Protein AF-A0A7J6S147-F1 (afdb_monomer)

Structure (mmCIF, N/CA/C/O backbone):
data_AF-A0A7J6S147-F1
#
_entry.id   AF-A0A7J6S147-F1
#
loop_
_atom_site.group_PDB
_atom_site.id
_atom_site.type_symbol
_atom_site.label_atom_id
_atom_site.label_alt_id
_atom_site.label_comp_id
_atom_site.label_asym_id
_atom_site.label_entity_id
_atom_site.label_seq_id
_atom_site.pdbx_PDB_ins_code
_atom_site.Cartn_x
_atom_site.Cartn_y
_atom_site.Cartn_z
_atom_site.occupancy
_atom_site.B_iso_or_equiv
_atom_site.auth_seq_id
_atom_site.auth_comp_id
_atom_site.auth_asym_id
_atom_site.auth_atom_id
_atom_site.pdbx_PDB_model_num
ATOM 1 N N . GLU A 1 1 ? 40.685 3.203 -8.764 1.00 38.59 1 GLU A N 1
ATOM 2 C CA . GLU A 1 1 ? 39.983 2.271 -7.857 1.00 38.59 1 GLU A CA 1
ATOM 3 C C . GLU A 1 1 ? 39.608 1.033 -8.656 1.00 38.59 1 GLU A C 1
ATOM 5 O O . GLU A 1 1 ? 39.233 1.179 -9.811 1.00 38.59 1 GLU A O 1
ATOM 10 N N . ALA A 1 2 ? 39.843 -0.166 -8.124 1.00 31.75 2 ALA A N 1
ATOM 11 C CA . ALA A 1 2 ? 39.689 -1.408 -8.879 1.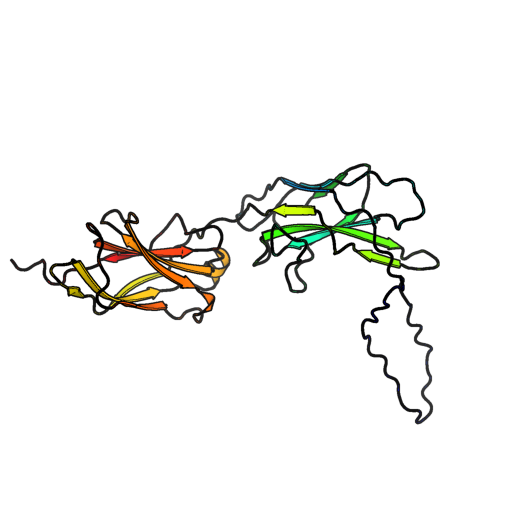00 31.75 2 ALA A CA 1
ATOM 12 C C . ALA A 1 2 ? 38.221 -1.864 -8.897 1.00 31.75 2 ALA A C 1
ATOM 14 O O . ALA A 1 2 ? 37.616 -2.036 -7.838 1.00 31.75 2 ALA A O 1
ATOM 15 N N . SER A 1 3 ? 37.666 -2.077 -10.092 1.00 32.00 3 SER A N 1
ATOM 16 C CA . SER A 1 3 ? 36.321 -2.619 -10.289 1.00 32.00 3 SER A CA 1
ATOM 17 C C . SER A 1 3 ? 36.223 -4.033 -9.716 1.00 32.00 3 SER A C 1
ATOM 19 O O . SER A 1 3 ? 36.985 -4.930 -10.081 1.00 32.00 3 SER A O 1
ATOM 21 N N . LYS A 1 4 ? 35.278 -4.233 -8.797 1.00 33.94 4 LYS A N 1
ATOM 22 C CA . LYS A 1 4 ? 34.990 -5.529 -8.185 1.00 33.94 4 LYS A CA 1
ATOM 23 C C . LYS A 1 4 ? 34.096 -6.331 -9.133 1.00 33.94 4 LYS A C 1
ATOM 25 O O . LYS A 1 4 ? 32.941 -5.976 -9.338 1.00 33.94 4 LYS A O 1
ATOM 30 N N . ILE A 1 5 ? 34.637 -7.399 -9.714 1.00 36.53 5 ILE A N 1
ATOM 31 C CA . ILE A 1 5 ? 33.871 -8.356 -10.521 1.00 36.53 5 ILE A CA 1
ATOM 32 C C . ILE A 1 5 ? 33.040 -9.212 -9.559 1.00 36.53 5 ILE A C 1
ATOM 34 O O . ILE A 1 5 ? 33.593 -9.976 -8.769 1.00 36.53 5 ILE A O 1
ATOM 38 N N . THR A 1 6 ? 31.715 -9.083 -9.616 1.00 32.44 6 THR A N 1
ATOM 39 C CA . THR A 1 6 ? 30.791 -9.983 -8.914 1.00 32.44 6 THR A CA 1
ATOM 40 C C . THR A 1 6 ? 30.327 -11.038 -9.910 1.00 32.44 6 THR A C 1
ATOM 42 O O . THR A 1 6 ? 29.471 -10.771 -10.748 1.00 32.44 6 THR A O 1
ATOM 45 N N . ALA A 1 7 ? 30.918 -12.231 -9.854 1.00 34.69 7 ALA A N 1
ATOM 46 C CA . ALA A 1 7 ? 30.435 -13.369 -10.625 1.00 34.69 7 ALA A CA 1
ATOM 47 C C . ALA A 1 7 ? 29.110 -13.860 -10.020 1.00 34.69 7 ALA A C 1
ATOM 49 O O . ALA A 1 7 ? 29.058 -14.216 -8.843 1.00 34.69 7 ALA A O 1
ATOM 50 N N . VAL A 1 8 ? 28.042 -13.883 -10.818 1.00 37.53 8 VAL A N 1
ATOM 51 C CA . VAL A 1 8 ? 26.816 -14.611 -10.468 1.00 37.53 8 VAL A CA 1
ATOM 52 C C . VAL A 1 8 ? 27.113 -16.097 -10.692 1.00 37.53 8 VAL A C 1
ATOM 54 O O . VAL A 1 8 ? 27.527 -16.452 -11.798 1.00 37.53 8 VAL A O 1
ATOM 57 N N . PRO A 1 9 ? 26.964 -16.978 -9.687 1.00 34.41 9 PRO A N 1
ATOM 58 C CA . PRO A 1 9 ? 27.251 -18.395 -9.856 1.00 34.41 9 PRO A CA 1
ATOM 59 C C . PRO A 1 9 ? 26.182 -19.035 -10.750 1.00 34.41 9 PRO A C 1
ATOM 61 O O . PRO A 1 9 ? 25.153 -19.513 -10.284 1.00 34.41 9 PRO A O 1
ATOM 64 N N . GLY A 1 10 ? 26.428 -19.054 -12.059 1.00 39.22 10 GLY A N 1
ATOM 65 C CA . GLY A 1 10 ? 25.942 -20.140 -12.902 1.00 39.22 10 GLY A CA 1
ATOM 66 C C . GLY A 1 10 ? 26.729 -21.396 -12.541 1.00 39.22 10 GLY A C 1
ATOM 67 O O . GLY A 1 10 ? 27.919 -21.293 -12.250 1.00 39.22 10 GLY A O 1
ATOM 68 N N . ASN A 1 11 ? 26.075 -22.560 -12.514 1.00 39.28 11 ASN A N 1
ATOM 69 C CA . ASN A 1 11 ? 26.686 -23.852 -12.187 1.00 39.28 11 ASN A CA 1
ATOM 70 C C . ASN A 1 11 ? 27.915 -24.134 -13.075 1.00 39.28 11 ASN A C 1
ATOM 72 O O . ASN A 1 11 ? 27.809 -24.769 -14.122 1.00 39.28 11 ASN A O 1
ATOM 76 N N . LEU A 1 12 ? 29.091 -23.670 -12.654 1.00 40.22 12 LEU A N 1
ATOM 77 C CA . LEU A 1 12 ? 30.377 -24.050 -13.217 1.00 40.22 12 LEU A CA 1
ATOM 78 C C . LEU A 1 12 ? 30.709 -25.426 -12.645 1.00 40.22 12 LEU A C 1
ATOM 80 O O . LEU A 1 12 ? 31.320 -25.555 -11.586 1.00 40.22 12 LEU A O 1
ATOM 84 N N . ALA A 1 13 ? 30.232 -26.466 -13.324 1.00 40.91 13 ALA A N 1
ATOM 85 C CA . ALA A 1 13 ? 30.630 -27.832 -13.039 1.00 40.91 13 ALA A CA 1
ATOM 86 C C . ALA A 1 13 ? 32.089 -28.019 -13.483 1.00 40.91 13 ALA A C 1
ATOM 88 O O . ALA A 1 13 ? 32.367 -28.249 -14.658 1.00 40.91 13 ALA A O 1
ATOM 89 N N . PHE A 1 14 ? 33.030 -27.921 -12.546 1.00 43.97 14 PHE A N 1
ATOM 90 C CA . PHE A 1 14 ? 34.380 -28.442 -12.745 1.00 43.97 14 PHE A CA 1
ATOM 91 C C . PHE A 1 14 ? 34.328 -29.955 -12.517 1.00 43.97 14 PHE A C 1
ATOM 93 O O . PHE A 1 14 ? 34.430 -30.426 -11.388 1.00 43.97 14 PHE A O 1
ATOM 100 N N . GLY A 1 15 ? 34.061 -30.712 -13.582 1.00 39.06 15 GLY A N 1
ATOM 101 C CA . GLY A 1 15 ? 34.132 -32.172 -13.548 1.00 39.06 15 GLY A CA 1
ATOM 102 C C . GLY A 1 15 ? 35.584 -32.650 -13.488 1.00 39.06 15 GLY A C 1
ATOM 103 O O . GLY A 1 15 ? 36.421 -32.173 -14.254 1.00 39.06 15 GLY A O 1
ATOM 104 N N . GLU A 1 16 ? 35.873 -33.588 -12.585 1.00 44.25 16 GLU A N 1
ATOM 105 C CA . GLU A 1 16 ? 37.118 -34.366 -12.579 1.00 44.25 16 GLU A CA 1
ATOM 106 C C . GLU A 1 16 ? 37.255 -35.208 -13.867 1.00 44.25 16 GLU A C 1
ATOM 108 O O . GLU A 1 16 ? 36.244 -35.554 -14.492 1.00 44.25 16 GLU A O 1
ATOM 113 N N . PRO A 1 17 ? 38.487 -35.524 -14.312 1.00 45.16 17 PRO A N 1
ATOM 114 C CA . PRO A 1 17 ? 38.723 -36.061 -15.640 1.00 45.16 17 PRO A CA 1
ATOM 115 C C . PRO A 1 17 ? 38.613 -37.585 -15.635 1.00 45.16 17 PRO A C 1
ATOM 117 O O . PRO A 1 17 ? 39.628 -38.267 -15.581 1.00 45.16 17 PRO A O 1
ATOM 120 N N . ASP A 1 18 ? 37.403 -38.122 -15.768 1.00 43.88 18 ASP A N 1
ATOM 121 C CA . ASP A 1 18 ? 37.228 -39.540 -16.088 1.00 43.88 18 ASP A CA 1
ATOM 122 C C . ASP A 1 18 ? 36.412 -39.726 -17.370 1.00 43.88 18 ASP A C 1
ATOM 124 O O . ASP A 1 18 ? 35.210 -39.471 -17.429 1.00 43.88 18 ASP A O 1
ATOM 128 N N . GLY A 1 19 ? 37.108 -40.209 -18.404 1.00 46.19 19 GLY A N 1
ATOM 129 C CA . GLY A 1 19 ? 36.525 -40.920 -19.540 1.00 46.19 19 GLY A CA 1
ATOM 130 C C . GLY A 1 19 ? 35.737 -40.072 -20.539 1.00 46.19 19 GLY A C 1
ATOM 131 O O . GLY A 1 19 ? 34.533 -39.894 -20.404 1.00 46.19 19 GLY A O 1
ATOM 132 N N . GLN A 1 20 ? 36.429 -39.635 -21.596 1.00 50.00 20 GLN A N 1
ATOM 133 C CA . GLN A 1 20 ? 35.919 -39.461 -22.964 1.00 50.00 20 GLN A CA 1
ATOM 134 C C . GLN A 1 20 ? 34.419 -39.116 -23.079 1.00 50.00 20 GLN A C 1
ATOM 136 O O . GLN A 1 20 ? 33.579 -39.964 -23.375 1.00 50.00 20 GLN A O 1
ATOM 141 N N . ARG A 1 21 ? 34.095 -37.837 -22.879 1.00 43.44 21 ARG A N 1
ATOM 142 C CA . ARG A 1 21 ? 32.841 -37.233 -23.337 1.00 43.44 21 ARG A CA 1
ATOM 143 C C . ARG A 1 21 ? 33.181 -36.223 -24.417 1.00 43.44 21 ARG A C 1
ATOM 145 O O . ARG A 1 21 ? 34.104 -35.431 -24.240 1.00 43.44 21 ARG A O 1
ATOM 152 N N . ASP A 1 22 ? 32.447 -36.267 -25.521 1.00 42.88 22 ASP A N 1
ATOM 153 C CA . ASP A 1 22 ? 32.468 -35.233 -26.547 1.00 42.88 22 ASP A CA 1
ATOM 154 C C . ASP A 1 22 ? 32.084 -33.896 -25.899 1.00 42.88 22 ASP A C 1
ATOM 156 O O . ASP A 1 22 ? 30.909 -33.589 -25.692 1.00 42.88 22 ASP A O 1
ATOM 160 N N . PHE A 1 23 ? 33.088 -33.111 -25.512 1.00 44.62 23 PHE A N 1
ATOM 161 C CA . PHE A 1 23 ? 32.895 -31.737 -25.080 1.00 44.62 23 PHE A CA 1
ATOM 162 C C . PHE A 1 23 ? 32.554 -30.921 -26.324 1.00 44.62 23 PHE A C 1
ATOM 164 O O . PHE A 1 23 ? 33.433 -30.377 -26.992 1.00 44.62 23 PHE A O 1
ATOM 171 N N . ALA A 1 24 ? 31.265 -30.834 -26.652 1.00 53.06 24 ALA A N 1
ATOM 172 C CA . ALA A 1 24 ? 30.789 -29.714 -27.445 1.00 53.06 24 ALA A CA 1
ATOM 173 C C . ALA A 1 24 ? 31.234 -28.439 -26.705 1.00 53.06 24 ALA A C 1
ATOM 175 O O . ALA A 1 24 ? 30.943 -28.321 -25.511 1.00 53.06 24 ALA A O 1
ATOM 176 N N . PRO A 1 25 ? 31.978 -27.517 -27.340 1.00 49.88 25 PRO A N 1
ATOM 177 C CA . PRO A 1 25 ? 32.387 -26.290 -26.680 1.00 49.88 25 PRO A CA 1
ATOM 178 C C . PRO A 1 25 ? 31.124 -25.503 -26.329 1.00 49.88 25 PRO A C 1
ATOM 180 O O . PRO A 1 25 ? 30.505 -24.877 -27.186 1.00 49.88 25 PRO A O 1
ATOM 183 N N . SER A 1 26 ? 30.709 -25.554 -25.065 1.00 55.09 26 SER A N 1
ATOM 184 C CA . SER A 1 26 ? 29.694 -24.656 -24.536 1.00 55.09 26 SER A CA 1
ATOM 185 C C . SER A 1 26 ? 30.343 -23.280 -24.433 1.00 55.09 26 SER A C 1
ATOM 187 O O . SER A 1 26 ? 31.043 -22.984 -23.464 1.00 55.09 26 SER A O 1
ATOM 189 N N . SER A 1 27 ? 30.195 -22.457 -25.470 1.00 57.84 27 SER A N 1
ATOM 190 C CA . SER A 1 27 ? 30.618 -21.063 -25.424 1.00 57.84 27 SER A CA 1
ATOM 191 C C . SER A 1 27 ? 29.721 -20.321 -24.434 1.00 57.84 27 SER A C 1
ATOM 193 O O . SER A 1 27 ? 28.582 -19.981 -24.750 1.00 57.84 27 SER A O 1
ATOM 195 N N . SER A 1 28 ? 30.216 -20.094 -23.221 1.00 61.56 28 SER A N 1
ATOM 196 C CA . SER A 1 28 ? 29.575 -19.185 -22.274 1.00 61.56 28 SER A CA 1
ATOM 197 C C . SER A 1 28 ? 29.928 -17.757 -22.676 1.00 61.56 28 SER A C 1
ATOM 199 O O . SER A 1 28 ? 31.071 -17.332 -22.514 1.00 61.56 28 SER A O 1
ATOM 201 N N . SER A 1 29 ? 28.967 -17.023 -23.232 1.00 62.62 29 SER A N 1
ATOM 202 C CA . SER A 1 29 ? 29.155 -15.608 -23.556 1.00 62.62 29 SER A CA 1
ATOM 203 C C . SER A 1 29 ? 29.280 -14.798 -22.267 1.00 62.62 29 SER A C 1
ATOM 205 O O . SER A 1 29 ? 28.374 -14.807 -21.433 1.00 62.62 29 SER A O 1
ATOM 207 N N . LEU A 1 30 ? 30.402 -14.099 -22.095 1.00 64.00 30 LEU A N 1
ATOM 208 C CA . LEU A 1 30 ? 30.550 -13.087 -21.053 1.00 64.00 30 LEU A CA 1
ATOM 209 C C . LEU A 1 30 ? 29.844 -11.816 -21.532 1.00 64.00 30 LEU A C 1
ATOM 211 O O . LEU A 1 30 ? 30.194 -11.278 -22.579 1.00 64.00 30 LEU A O 1
ATOM 215 N N . LEU A 1 31 ? 28.834 -11.375 -20.783 1.00 68.38 31 LEU A N 1
ATOM 216 C CA . LEU A 1 31 ? 28.127 -10.124 -21.039 1.00 68.38 31 LEU A CA 1
ATOM 217 C C . LEU A 1 31 ? 28.779 -9.011 -20.219 1.00 68.38 31 LEU A C 1
ATOM 219 O O . LEU A 1 31 ? 28.946 -9.170 -19.007 1.00 68.38 31 LEU A O 1
ATOM 223 N N . ASP A 1 32 ? 29.135 -7.902 -20.864 1.00 77.50 32 ASP A N 1
ATOM 224 C CA . ASP A 1 32 ? 29.681 -6.746 -20.157 1.00 77.50 32 ASP A CA 1
ATOM 225 C C . ASP A 1 32 ? 28.567 -5.972 -19.430 1.00 77.50 32 ASP A C 1
ATOM 227 O O . ASP A 1 32 ? 27.450 -5.808 -19.933 1.00 77.50 32 ASP A O 1
ATOM 231 N N . LEU A 1 33 ? 28.857 -5.490 -18.224 1.00 78.12 33 LEU A N 1
ATOM 232 C CA . LEU A 1 33 ? 27.926 -4.677 -17.447 1.00 78.12 33 LEU A CA 1
ATOM 233 C C . LEU A 1 33 ? 28.197 -3.202 -17.732 1.00 78.12 33 LEU A C 1
ATOM 235 O O . LEU A 1 33 ? 29.014 -2.564 -17.073 1.00 78.12 33 LEU A O 1
ATOM 239 N N . ALA A 1 34 ? 27.458 -2.643 -18.685 1.00 83.19 34 ALA A N 1
ATOM 240 C CA . ALA A 1 34 ? 27.481 -1.215 -18.975 1.00 83.19 34 ALA A CA 1
ATOM 241 C C . ALA A 1 34 ? 26.248 -0.548 -18.350 1.00 83.19 34 ALA A C 1
ATOM 243 O O . ALA A 1 34 ? 25.142 -0.637 -18.877 1.00 83.19 34 ALA A O 1
ATOM 244 N N . VAL A 1 35 ? 26.431 0.074 -17.182 1.00 85.31 35 VAL A N 1
ATOM 245 C CA . VAL A 1 35 ? 25.356 0.732 -16.421 1.00 85.31 35 VAL A CA 1
ATOM 246 C C . VAL A 1 35 ? 25.271 2.210 -16.813 1.00 85.31 35 VAL A C 1
ATOM 248 O O . VAL A 1 35 ? 26.301 2.887 -16.768 1.00 85.31 35 VAL A O 1
ATOM 251 N N . PRO A 1 36 ? 24.081 2.742 -17.157 1.00 86.38 36 PRO A N 1
ATOM 252 C CA . PRO A 1 36 ? 23.923 4.164 -17.437 1.00 86.38 36 PRO A CA 1
ATOM 253 C C . PRO A 1 36 ? 24.356 5.049 -16.270 1.00 86.38 36 PRO A C 1
ATOM 255 O O . PRO A 1 36 ? 24.164 4.701 -15.109 1.00 86.38 36 PRO A O 1
ATOM 258 N N . THR A 1 37 ? 24.868 6.238 -16.574 1.00 84.12 37 THR A N 1
ATOM 259 C CA . THR A 1 37 ? 25.294 7.216 -15.556 1.00 84.12 37 THR A CA 1
ATOM 260 C C . THR A 1 37 ? 24.209 8.231 -15.198 1.00 84.12 37 THR A C 1
ATOM 262 O O . THR A 1 37 ? 24.278 8.858 -14.145 1.00 84.12 37 THR A O 1
ATOM 265 N N . SER A 1 38 ? 23.199 8.391 -16.057 1.00 85.69 38 SER A N 1
ATOM 266 C CA . SER A 1 38 ? 22.134 9.382 -15.890 1.00 85.69 38 SER A CA 1
ATOM 267 C C . SER A 1 38 ? 20.832 8.714 -15.432 1.00 85.69 38 SER A C 1
ATOM 269 O O . SER A 1 38 ? 20.249 7.953 -16.213 1.00 85.69 38 SER A O 1
ATOM 271 N N . PRO A 1 39 ? 20.350 8.968 -14.201 1.00 89.19 39 PRO A N 1
ATOM 272 C CA . PRO A 1 39 ? 19.044 8.491 -13.756 1.00 89.19 39 PRO A CA 1
ATOM 273 C C . PRO A 1 39 ? 17.906 9.292 -14.413 1.00 89.19 39 PRO A C 1
ATOM 275 O O . PRO A 1 39 ? 18.130 10.412 -14.890 1.00 89.19 39 PRO A O 1
ATOM 278 N N . PRO A 1 40 ? 16.670 8.764 -14.425 1.00 92.62 40 PRO A N 1
ATOM 279 C CA . PRO A 1 40 ? 15.508 9.594 -14.708 1.00 92.62 40 PRO A CA 1
ATOM 280 C C . PRO A 1 40 ? 15.357 10.661 -13.615 1.00 92.62 40 PRO A C 1
ATOM 282 O O . PRO A 1 40 ? 15.688 10.434 -12.452 1.00 92.62 40 PRO A O 1
ATOM 285 N N . GLN A 1 41 ? 14.863 11.837 -13.993 1.00 93.44 41 GLN A N 1
ATOM 286 C CA . GLN A 1 41 ? 14.690 12.967 -13.077 1.00 93.44 41 GLN A CA 1
ATOM 287 C C . GLN A 1 41 ? 13.335 12.934 -12.371 1.00 93.44 41 GLN A C 1
ATOM 289 O O . GLN A 1 41 ? 13.233 13.302 -11.203 1.00 93.44 41 GLN A O 1
ATOM 294 N N . LYS A 1 42 ? 12.286 12.524 -13.088 1.00 93.75 42 LYS A N 1
ATOM 295 C CA . LYS A 1 42 ? 10.915 12.497 -12.580 1.00 93.75 42 LYS A CA 1
ATOM 296 C C . LYS A 1 42 ? 10.134 11.378 -13.255 1.00 93.75 42 LYS A C 1
ATOM 298 O O . LYS A 1 42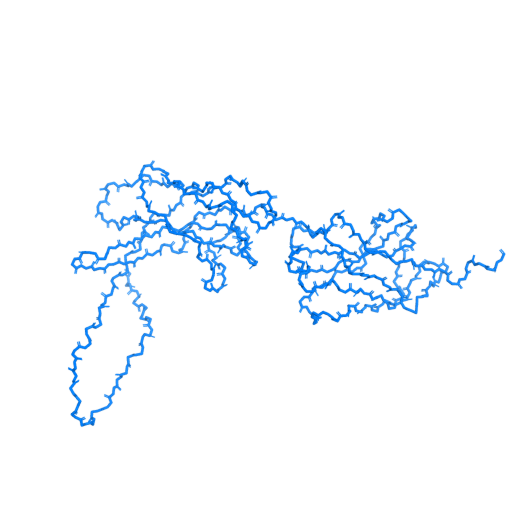 ? 10.351 11.090 -14.428 1.00 93.75 42 LYS A O 1
ATOM 303 N N . VAL A 1 43 ? 9.214 10.783 -12.510 1.00 95.69 43 VAL A N 1
ATOM 304 C CA . VAL A 1 43 ? 8.124 9.976 -13.050 1.00 95.69 43 VAL A CA 1
ATOM 305 C C . VAL A 1 43 ? 6.813 10.590 -12.567 1.00 95.69 43 VAL A C 1
ATOM 307 O O . VAL A 1 43 ? 6.714 11.024 -11.418 1.00 95.69 43 VAL A O 1
ATOM 310 N N . ASP A 1 44 ? 5.847 10.708 -13.466 1.00 94.06 44 ASP A N 1
ATOM 311 C CA . ASP A 1 44 ? 4.516 11.231 -13.184 1.00 94.06 44 ASP A CA 1
ATOM 312 C C . ASP A 1 44 ? 3.469 10.321 -13.818 1.00 94.06 44 ASP A C 1
ATOM 314 O O . ASP A 1 44 ? 3.667 9.843 -14.934 1.00 94.06 44 ASP A O 1
ATOM 318 N N . LEU A 1 45 ? 2.375 10.083 -13.108 1.00 92.00 45 LEU A N 1
ATOM 319 C CA . LEU A 1 45 ? 1.224 9.328 -13.586 1.00 92.00 45 LEU A CA 1
ATOM 320 C C . LEU A 1 45 ? -0.026 10.138 -13.251 1.00 92.00 45 LEU A C 1
ATOM 322 O O . LEU A 1 45 ? -0.251 10.490 -12.091 1.00 92.00 45 LEU A O 1
ATOM 326 N N . GLU A 1 46 ? -0.836 10.401 -14.269 1.00 85.38 46 GLU A N 1
ATOM 327 C CA . GLU A 1 46 ? -2.218 10.829 -14.079 1.00 85.38 46 GLU A CA 1
ATOM 328 C C . GLU A 1 46 ? -3.091 9.579 -14.104 1.00 85.38 46 GLU A C 1
ATOM 330 O O . GLU A 1 46 ? -3.304 8.990 -15.164 1.00 85.38 46 GLU A O 1
ATOM 335 N N . ASP A 1 47 ? -3.516 9.141 -12.919 1.00 84.50 47 ASP A N 1
ATOM 336 C CA . ASP A 1 47 ? -4.324 7.938 -12.790 1.00 84.50 47 ASP A CA 1
ATOM 337 C C . ASP A 1 47 ? -5.736 8.167 -13.341 1.00 84.50 47 ASP A C 1
ATOM 339 O O . ASP A 1 47 ? -6.421 9.132 -12.995 1.00 84.50 47 ASP A O 1
ATOM 343 N N . THR A 1 48 ? -6.145 7.269 -14.226 1.00 84.44 48 THR A N 1
ATOM 344 C CA . THR A 1 48 ? -7.436 7.270 -14.917 1.00 84.44 48 THR A CA 1
ATOM 345 C C . THR A 1 48 ? -8.290 6.056 -14.556 1.00 84.44 48 THR A C 1
ATOM 347 O O . THR A 1 48 ? -9.420 5.954 -15.039 1.00 84.44 48 THR A O 1
ATOM 350 N N . SER A 1 49 ? -7.782 5.160 -13.703 1.00 81.00 49 SER A N 1
ATOM 351 C CA . SER A 1 49 ? -8.539 4.020 -13.197 1.00 81.00 49 SER A CA 1
ATOM 352 C C . SER A 1 49 ? -9.713 4.496 -12.329 1.00 81.00 49 SER A C 1
ATOM 354 O O . SER A 1 49 ? -9.542 5.354 -11.461 1.00 81.00 49 SER A O 1
ATOM 356 N N . PRO A 1 50 ? -10.928 3.956 -12.527 1.00 67.50 50 PRO A N 1
ATOM 357 C CA . PRO A 1 50 ? -12.052 4.206 -11.631 1.00 67.50 50 PRO A CA 1
ATOM 358 C C . PRO A 1 50 ? -12.042 3.295 -10.390 1.00 67.50 50 PRO A C 1
ATOM 360 O O . PRO A 1 50 ? -12.851 3.505 -9.483 1.00 67.50 50 PRO A O 1
ATOM 363 N N . GLU A 1 51 ? -11.194 2.262 -10.364 1.00 70.81 51 GLU A N 1
ATOM 364 C CA . GLU A 1 51 ? -11.142 1.252 -9.306 1.00 70.81 51 GLU A CA 1
ATOM 365 C C . GLU A 1 51 ? -9.954 1.490 -8.377 1.00 70.81 51 GLU A C 1
ATOM 367 O O . GLU A 1 51 ? -8.821 1.596 -8.831 1.00 70.81 51 GLU A O 1
ATOM 372 N N . VAL A 1 52 ? -10.223 1.495 -7.069 1.00 69.81 52 VAL A N 1
ATOM 373 C CA . VAL A 1 52 ? -9.184 1.596 -6.038 1.00 69.81 52 VAL A CA 1
ATOM 374 C C . VAL A 1 52 ? -8.258 0.386 -6.087 1.00 69.81 52 VAL A C 1
ATOM 376 O O . VAL A 1 52 ? -8.723 -0.756 -6.159 1.00 69.81 52 VAL A O 1
ATOM 379 N N . GLY A 1 53 ? -6.958 0.627 -5.921 1.00 74.12 53 GLY A N 1
ATOM 380 C CA . GLY A 1 53 ? -5.956 -0.438 -5.929 1.00 74.12 53 GLY A CA 1
ATOM 381 C C . GLY A 1 53 ? -5.550 -0.817 -7.352 1.00 74.12 53 GLY A C 1
ATOM 382 O O . GLY A 1 53 ? -4.905 -1.851 -7.564 1.00 74.12 53 GLY A O 1
ATOM 383 N N . GLN A 1 54 ? -5.926 0.004 -8.332 1.00 84.56 54 GLN A N 1
ATOM 384 C CA . GLN A 1 54 ? -5.564 -0.163 -9.725 1.00 84.56 54 GLN A CA 1
ATOM 385 C C . GLN A 1 54 ? -5.127 1.173 -10.299 1.00 84.56 54 GLN A C 1
ATOM 387 O O . GLN A 1 54 ? -5.790 2.177 -10.115 1.00 84.56 54 GLN A O 1
ATOM 392 N N . LEU A 1 55 ? -4.043 1.167 -11.064 1.00 88.62 55 LEU A N 1
ATOM 393 C CA . LEU A 1 55 ? -3.588 2.345 -11.790 1.00 88.62 55 LEU A CA 1
ATOM 394 C C . LEU A 1 55 ? -3.915 2.195 -13.270 1.00 88.62 55 LEU A C 1
ATOM 396 O O . LEU A 1 55 ? -3.759 1.113 -13.832 1.00 88.62 55 LEU A O 1
ATOM 400 N N . GLY A 1 56 ? -4.286 3.284 -13.926 1.00 89.12 56 GLY A N 1
ATOM 401 C CA . GLY A 1 56 ? -4.444 3.328 -15.376 1.00 89.12 56 GLY A CA 1
ATOM 402 C C . GLY A 1 56 ? -3.992 4.662 -15.947 1.00 89.12 56 GLY A C 1
ATOM 403 O O . GLY A 1 56 ? -4.055 5.683 -15.269 1.00 89.12 56 GLY A O 1
ATOM 404 N N . GLY A 1 57 ? -3.564 4.691 -17.207 1.00 90.94 57 GLY A N 1
ATOM 405 C CA . GLY A 1 57 ? -3.269 5.941 -17.910 1.00 90.94 57 GLY A CA 1
ATOM 406 C C . GLY A 1 57 ? -1.796 6.149 -18.235 1.00 90.94 57 GLY A C 1
ATOM 407 O O . GLY A 1 57 ? -0.995 5.218 -18.314 1.00 90.94 57 GLY A O 1
ATOM 408 N N . ASP A 1 58 ? -1.435 7.399 -18.505 1.00 93.56 58 ASP A N 1
ATOM 409 C CA . ASP A 1 58 ? -0.142 7.719 -19.098 1.00 93.56 58 ASP A CA 1
ATOM 410 C C . ASP A 1 58 ? 0.920 8.032 -18.046 1.00 93.56 58 ASP A C 1
ATOM 412 O O . ASP A 1 58 ? 0.852 9.037 -17.335 1.00 93.56 58 ASP A O 1
ATOM 416 N N . VAL A 1 59 ? 1.965 7.206 -18.014 1.00 94.62 59 VAL A N 1
ATOM 417 C CA . VAL A 1 59 ? 3.191 7.484 -17.268 1.00 94.62 59 VAL A CA 1
ATOM 418 C C . VAL A 1 59 ? 4.109 8.346 -18.114 1.00 94.62 59 VAL A C 1
ATOM 420 O O . VAL A 1 59 ? 4.467 7.986 -19.238 1.00 94.62 59 VAL A O 1
ATOM 423 N N . LYS A 1 60 ? 4.563 9.454 -17.540 1.00 95.00 60 LYS A N 1
ATOM 424 C CA . LYS A 1 60 ? 5.585 10.335 -18.101 1.00 95.00 60 LYS A CA 1
ATOM 425 C C . LYS A 1 60 ? 6.867 10.198 -17.301 1.00 95.00 60 LYS A C 1
ATOM 427 O O . LYS A 1 60 ? 6.867 10.364 -16.085 1.00 95.00 60 LYS A O 1
ATOM 432 N N . ILE A 1 61 ? 7.967 9.900 -17.982 1.00 94.88 61 ILE A N 1
ATOM 433 C CA . ILE A 1 61 ? 9.300 9.795 -17.389 1.00 94.88 61 ILE A CA 1
ATOM 434 C C . ILE A 1 61 ? 10.142 10.926 -17.970 1.00 94.88 61 ILE A C 1
ATOM 436 O O . ILE A 1 61 ? 10.471 10.910 -19.156 1.00 94.88 61 ILE A O 1
ATOM 440 N N . SER A 1 62 ? 10.490 11.903 -17.138 1.00 92.81 62 SER A N 1
ATOM 441 C CA . SER A 1 62 ? 11.339 13.034 -17.515 1.00 92.81 62 SER A CA 1
ATOM 442 C C . SER A 1 62 ? 12.807 12.725 -17.218 1.00 92.81 62 SER A C 1
ATOM 444 O O . SER A 1 62 ? 13.140 12.135 -16.185 1.00 92.81 62 SER A O 1
ATOM 446 N N . PHE A 1 63 ? 13.707 13.144 -18.100 1.00 88.69 63 PHE A N 1
ATOM 447 C CA . PHE A 1 63 ? 15.141 12.871 -18.012 1.00 88.69 63 PHE A CA 1
ATOM 448 C C . PHE A 1 63 ? 15.973 14.015 -18.597 1.00 88.69 63 PHE A C 1
ATOM 450 O O . PHE A 1 63 ? 15.491 14.810 -19.398 1.00 88.69 63 PHE A O 1
ATOM 457 N N . SER A 1 64 ? 17.248 14.108 -18.212 1.00 79.06 64 SER A N 1
ATOM 458 C CA . SER A 1 64 ? 18.173 15.033 -18.875 1.00 79.06 64 SER A CA 1
ATOM 459 C C . SER A 1 64 ? 18.327 14.626 -20.338 1.00 79.06 64 SER A C 1
ATOM 461 O O . SER A 1 64 ? 18.574 13.453 -20.617 1.00 79.06 64 SER A O 1
ATOM 463 N N . ALA A 1 65 ? 18.220 15.585 -21.264 1.00 64.19 65 ALA A N 1
ATOM 464 C CA . ALA A 1 65 ? 18.565 15.351 -22.662 1.00 64.19 65 ALA A CA 1
ATOM 465 C C . ALA A 1 65 ? 19.945 14.684 -22.740 1.00 64.19 65 ALA A C 1
ATOM 467 O O . ALA A 1 65 ? 20.867 15.101 -22.036 1.00 64.19 65 ALA A O 1
ATOM 468 N N . HIS A 1 66 ? 20.050 13.627 -23.550 1.00 61.34 66 HIS A N 1
ATOM 469 C CA . HIS A 1 66 ? 21.287 12.883 -23.737 1.00 61.34 66 HIS A CA 1
ATOM 470 C C . HIS A 1 66 ? 22.403 13.877 -24.063 1.00 61.34 66 HIS A C 1
ATOM 472 O O . HIS A 1 66 ? 22.368 14.524 -25.109 1.00 61.34 66 HIS A O 1
ATOM 478 N N . ALA A 1 67 ? 23.362 14.050 -23.152 1.00 48.78 67 ALA A N 1
ATOM 479 C CA . ALA A 1 67 ? 24.583 14.738 -23.516 1.00 48.78 67 ALA A CA 1
ATOM 480 C C . ALA A 1 67 ? 25.194 13.908 -24.648 1.00 48.78 67 ALA A C 1
ATOM 482 O O . ALA A 1 67 ? 25.386 12.706 -24.477 1.00 48.78 67 ALA A O 1
ATOM 483 N N . GLU A 1 68 ? 25.483 14.525 -25.793 1.00 51.22 68 GLU A N 1
ATOM 484 C CA . GLU A 1 68 ? 26.173 13.903 -26.938 1.00 51.22 68 GLU A CA 1
ATOM 485 C C . GLU A 1 68 ? 27.605 13.427 -26.593 1.00 51.22 68 GLU A C 1
ATOM 487 O O . GLU A 1 68 ? 28.428 13.157 -27.467 1.00 51.22 68 GLU A O 1
ATOM 492 N N . ASP A 1 69 ? 27.930 13.335 -25.304 1.00 46.66 69 ASP A N 1
ATOM 493 C CA . ASP A 1 69 ? 29.222 12.943 -24.796 1.00 46.66 69 ASP A CA 1
ATOM 494 C C . ASP A 1 69 ? 29.328 11.417 -24.872 1.00 46.66 69 ASP A C 1
ATOM 496 O O . ASP A 1 69 ? 28.819 10.659 -24.044 1.00 46.66 69 ASP A O 1
ATOM 500 N N . SER A 1 70 ? 29.966 10.970 -25.949 1.00 51.81 70 SER A N 1
ATOM 501 C CA . SER A 1 70 ? 30.018 9.591 -26.448 1.00 51.81 70 SER A CA 1
ATOM 502 C C . SER A 1 70 ? 30.794 8.610 -25.546 1.00 51.81 70 SER A C 1
ATOM 504 O O . SER A 1 70 ? 31.166 7.525 -25.988 1.00 51.81 70 SER A O 1
ATOM 506 N N . ALA A 1 71 ? 31.093 8.995 -24.302 1.00 54.28 71 ALA A N 1
ATOM 507 C CA . ALA A 1 71 ? 31.954 8.263 -23.375 1.00 54.28 71 ALA A CA 1
ATOM 508 C C . ALA A 1 71 ? 31.195 7.492 -22.278 1.00 54.28 71 ALA A C 1
ATOM 510 O O . ALA A 1 71 ? 31.791 6.639 -21.623 1.00 54.28 71 ALA A O 1
ATOM 511 N N . SER A 1 72 ? 29.904 7.768 -22.060 1.00 58.47 72 SER A N 1
ATOM 512 C CA . SER A 1 72 ? 29.062 7.016 -21.114 1.00 58.47 72 SER A CA 1
ATOM 513 C C . SER A 1 72 ? 28.058 6.132 -21.854 1.00 58.47 72 SER A C 1
ATOM 515 O O . SER A 1 72 ? 27.550 6.555 -22.894 1.00 58.47 72 SER A O 1
ATOM 517 N N . PRO A 1 73 ? 27.726 4.934 -21.332 1.00 63.81 73 PRO A N 1
ATOM 518 C CA . PRO A 1 73 ? 26.678 4.113 -21.926 1.00 63.81 73 PRO A CA 1
ATOM 519 C C . PRO A 1 73 ? 25.366 4.899 -21.957 1.00 63.81 73 PRO A C 1
ATOM 521 O O . PRO A 1 73 ? 24.907 5.428 -20.938 1.00 63.81 73 PRO A O 1
ATOM 524 N N . THR A 1 74 ? 24.796 5.010 -23.154 1.00 78.75 74 THR A N 1
ATOM 525 C CA . THR A 1 74 ? 23.547 5.726 -23.394 1.00 78.75 74 THR A CA 1
ATOM 526 C C . THR A 1 74 ? 22.388 4.986 -22.740 1.00 78.75 74 THR A C 1
ATOM 528 O O . THR A 1 74 ? 22.367 3.758 -22.673 1.00 78.75 74 THR A O 1
ATOM 531 N N . VAL A 1 75 ? 21.409 5.736 -22.236 1.00 86.12 75 VAL A N 1
ATOM 532 C CA . VAL A 1 75 ? 20.158 5.149 -21.748 1.00 86.12 75 VAL A CA 1
ATOM 533 C C . VAL A 1 75 ? 19.332 4.731 -22.959 1.00 86.12 75 VAL A C 1
ATOM 535 O O . VAL A 1 75 ? 18.900 5.589 -23.723 1.00 86.12 75 VAL A O 1
ATOM 538 N N . ASP A 1 76 ? 19.098 3.433 -23.118 1.00 88.06 76 ASP A N 1
ATOM 539 C CA . ASP A 1 76 ? 18.287 2.887 -24.212 1.00 88.06 76 ASP A CA 1
ATOM 540 C C . ASP A 1 76 ? 16.837 2.654 -23.774 1.00 88.06 76 ASP A C 1
ATOM 542 O O . ASP A 1 76 ? 15.904 2.708 -24.584 1.00 88.06 76 ASP A O 1
ATOM 546 N N . TYR A 1 77 ? 16.635 2.393 -22.480 1.00 91.81 77 TYR A N 1
ATOM 547 C CA . TYR A 1 77 ? 15.336 2.078 -21.902 1.00 91.81 77 TYR A CA 1
ATOM 548 C C . TYR A 1 77 ? 15.170 2.668 -20.504 1.00 91.81 77 TYR A C 1
ATOM 550 O O . TYR A 1 77 ? 16.135 2.840 -19.762 1.00 91.81 77 TYR A O 1
ATOM 558 N N . TYR A 1 78 ? 13.915 2.887 -20.131 1.00 94.00 78 TYR A N 1
ATOM 559 C CA . TYR A 1 78 ? 13.482 3.081 -18.758 1.00 94.00 78 TYR A CA 1
ATOM 560 C C . TYR A 1 78 ? 12.655 1.881 -18.316 1.00 94.00 78 TYR A C 1
ATOM 562 O O . TYR A 1 78 ? 11.752 1.449 -19.033 1.00 94.00 78 TYR A O 1
ATOM 570 N N . THR A 1 79 ? 12.954 1.327 -17.151 1.00 95.50 79 THR A N 1
ATOM 571 C CA . THR A 1 79 ? 12.195 0.223 -16.557 1.00 95.50 79 THR A CA 1
ATOM 572 C C . THR A 1 79 ? 11.361 0.748 -15.400 1.00 95.50 79 THR A C 1
ATOM 574 O O . THR A 1 79 ? 11.860 1.466 -14.533 1.00 95.50 79 THR A O 1
ATOM 577 N N . LEU A 1 80 ? 10.075 0.410 -15.408 1.00 96.44 80 LEU A N 1
ATOM 578 C CA . LEU A 1 80 ? 9.140 0.717 -14.339 1.00 96.44 80 LEU A CA 1
ATOM 579 C C . LEU A 1 80 ? 8.995 -0.487 -13.418 1.00 96.44 80 LEU A C 1
ATOM 581 O O . LEU A 1 80 ? 8.802 -1.617 -13.878 1.00 96.44 80 LEU A O 1
ATOM 585 N N . HIS A 1 81 ? 9.072 -0.223 -12.119 1.00 96.62 81 HIS A N 1
ATOM 586 C CA . HIS A 1 81 ? 8.926 -1.220 -11.074 1.00 96.62 81 HIS A CA 1
ATOM 587 C C . HIS A 1 81 ? 8.029 -0.734 -9.938 1.00 96.62 81 HIS A C 1
ATOM 589 O O . HIS A 1 81 ? 7.995 0.456 -9.636 1.00 96.62 81 HIS A O 1
ATOM 595 N N . TRP A 1 82 ? 7.386 -1.663 -9.239 1.00 95.50 82 TRP A N 1
ATOM 596 C CA . TRP A 1 82 ? 6.797 -1.405 -7.932 1.00 95.50 82 TRP A CA 1
ATOM 597 C C . TRP A 1 82 ? 7.892 -1.188 -6.888 1.00 95.50 82 TRP A C 1
ATOM 599 O O . TRP A 1 82 ? 8.834 -1.983 -6.779 1.00 95.50 82 TRP A O 1
ATOM 609 N N . GLY A 1 83 ? 7.769 -0.109 -6.124 1.00 95.25 83 GLY A N 1
ATOM 610 C CA . GLY A 1 83 ? 8.653 0.259 -5.030 1.00 95.25 83 GLY A CA 1
ATOM 611 C C . GLY A 1 83 ? 7.999 0.036 -3.678 1.00 95.25 83 GLY A C 1
ATOM 612 O O . GLY A 1 83 ? 6.799 0.237 -3.501 1.00 95.25 83 GLY A O 1
ATOM 613 N N . ARG A 1 84 ? 8.809 -0.382 -2.708 1.00 89.69 84 ARG A N 1
ATOM 614 C CA . ARG A 1 84 ? 8.358 -0.661 -1.341 1.00 89.69 84 ARG A CA 1
ATOM 615 C C . ARG A 1 84 ? 8.139 0.607 -0.521 1.00 89.69 84 ARG A C 1
ATOM 617 O O . ARG A 1 84 ? 7.436 0.575 0.472 1.00 89.69 84 ARG A O 1
ATOM 624 N N . THR A 1 85 ? 8.793 1.701 -0.896 1.00 88.50 85 THR A N 1
ATOM 625 C CA . THR A 1 85 ? 8.740 2.958 -0.152 1.00 88.50 85 THR A CA 1
ATOM 626 C C . THR A 1 85 ? 8.838 4.155 -1.086 1.00 88.50 85 THR A C 1
ATOM 628 O O . THR A 1 85 ? 9.318 4.056 -2.216 1.00 88.50 85 THR A O 1
ATOM 631 N N . VAL A 1 86 ? 8.401 5.314 -0.605 1.00 91.88 86 VAL A N 1
ATOM 632 C CA . VAL A 1 86 ? 8.476 6.598 -1.317 1.00 91.88 86 VAL A CA 1
ATOM 633 C C . VAL A 1 86 ? 9.818 7.325 -1.141 1.00 91.88 86 VAL A C 1
ATOM 635 O O . VAL A 1 86 ? 10.046 8.348 -1.779 1.00 91.88 86 VAL A O 1
ATOM 638 N N . ASN A 1 87 ? 10.708 6.815 -0.282 1.00 91.00 87 ASN A N 1
ATOM 639 C CA . ASN A 1 87 ? 11.947 7.504 0.114 1.00 91.00 87 ASN A CA 1
ATOM 640 C C . ASN A 1 87 ? 13.232 6.858 -0.428 1.00 91.00 87 ASN A C 1
ATOM 642 O O . ASN A 1 87 ? 14.328 7.355 -0.167 1.00 91.00 87 ASN A O 1
ATOM 646 N N . SER A 1 88 ? 13.132 5.733 -1.134 1.00 93.19 88 SER A N 1
ATOM 647 C CA . SER A 1 88 ? 14.287 5.002 -1.653 1.00 93.19 88 SER A CA 1
ATOM 648 C C . SER A 1 88 ? 13.943 4.265 -2.947 1.00 93.19 88 SER A C 1
ATOM 650 O O . SER A 1 88 ? 12.778 4.065 -3.278 1.00 93.19 88 SER A O 1
ATOM 652 N N . CYS A 1 89 ? 14.974 3.819 -3.663 1.00 94.38 89 CYS A N 1
ATOM 653 C CA . CYS A 1 89 ? 14.840 3.006 -4.872 1.00 94.38 89 CYS A CA 1
ATOM 654 C C . CYS A 1 89 ? 14.695 1.502 -4.577 1.00 94.38 89 CYS A C 1
ATOM 656 O O . CYS A 1 89 ? 15.072 0.665 -5.400 1.00 94.38 89 CYS A O 1
ATOM 658 N N . GLU A 1 90 ? 14.198 1.137 -3.391 1.00 94.62 90 GLU A N 1
ATOM 659 C CA . GLU A 1 90 ? 13.962 -0.258 -3.022 1.00 94.62 90 GLU A CA 1
ATOM 660 C C . GLU A 1 90 ? 12.748 -0.805 -3.780 1.00 94.62 90 GLU A C 1
ATOM 662 O O . GLU A 1 90 ? 11.604 -0.411 -3.543 1.00 94.62 90 GLU A O 1
ATOM 667 N N . ARG A 1 91 ? 13.008 -1.743 -4.694 1.00 95.00 91 ARG A N 1
ATOM 668 C CA . ARG A 1 91 ? 11.962 -2.491 -5.398 1.00 95.00 91 ARG A CA 1
ATOM 669 C C . ARG A 1 91 ? 11.211 -3.386 -4.431 1.00 95.00 91 ARG A C 1
ATOM 671 O O . ARG A 1 91 ? 11.791 -3.908 -3.478 1.00 95.00 91 ARG A O 1
ATOM 678 N N . LEU A 1 92 ? 9.947 -3.634 -4.741 1.00 91.88 92 LEU A N 1
ATOM 679 C CA . LEU A 1 92 ? 9.175 -4.653 -4.055 1.00 91.88 92 LEU A CA 1
ATOM 680 C C . LEU A 1 92 ? 9.900 -6.015 -4.167 1.00 91.88 92 LEU A C 1
ATOM 682 O O . LEU A 1 92 ? 10.354 -6.382 -5.257 1.00 91.88 92 LEU A O 1
ATOM 686 N N . PRO A 1 93 ? 10.069 -6.765 -3.065 1.00 83.44 93 PRO A N 1
ATOM 687 C CA . PRO A 1 93 ? 10.706 -8.072 -3.114 1.00 83.44 93 PRO A CA 1
ATOM 688 C C . PRO A 1 93 ? 9.811 -9.089 -3.835 1.00 83.44 93 PRO A C 1
ATOM 690 O O . PRO A 1 93 ? 8.590 -9.060 -3.722 1.00 83.44 93 PRO A O 1
ATOM 693 N N . GLY A 1 94 ? 10.433 -10.032 -4.543 1.00 71.69 94 GLY A N 1
ATOM 694 C CA . GLY A 1 94 ? 9.725 -11.021 -5.358 1.00 71.69 94 GLY A CA 1
ATOM 695 C C . GLY A 1 94 ? 9.712 -10.656 -6.845 1.00 71.69 94 GLY A C 1
ATOM 696 O O . GLY A 1 94 ? 9.913 -9.509 -7.237 1.00 71.69 94 GLY A O 1
ATOM 697 N N . GLY A 1 95 ? 9.530 -11.659 -7.705 1.00 76.38 95 GLY A N 1
ATOM 698 C CA . GLY A 1 95 ? 9.651 -11.512 -9.163 1.00 76.38 95 GLY A CA 1
ATOM 699 C C . GLY A 1 95 ? 8.618 -10.590 -9.824 1.00 76.38 95 GLY A C 1
ATOM 700 O O . GLY A 1 95 ? 8.765 -10.286 -11.003 1.00 76.38 95 GLY A O 1
ATOM 701 N N . ASN A 1 96 ? 7.617 -10.117 -9.078 1.00 82.88 96 ASN A N 1
ATOM 702 C CA . ASN A 1 96 ? 6.489 -9.343 -9.601 1.00 82.88 96 ASN A CA 1
ATOM 703 C C . ASN A 1 96 ? 6.697 -7.824 -9.523 1.00 82.88 96 ASN A C 1
ATOM 705 O O . ASN A 1 96 ? 5.790 -7.065 -9.832 1.00 82.88 96 ASN A O 1
ATOM 709 N N . SER A 1 97 ? 7.878 -7.345 -9.117 1.00 93.12 97 SER A N 1
ATOM 710 C CA . SER A 1 97 ? 8.120 -5.897 -9.075 1.00 93.12 97 SER A CA 1
ATOM 711 C C . SER A 1 97 ? 8.183 -5.256 -10.454 1.00 93.12 97 SER A C 1
ATOM 713 O O . SER A 1 97 ? 8.006 -4.053 -10.546 1.00 93.12 97 SER A O 1
ATOM 715 N N . TYR A 1 98 ? 8.491 -6.001 -11.515 1.00 94.69 98 TYR A N 1
ATOM 716 C CA . TYR A 1 98 ? 8.597 -5.449 -12.863 1.00 94.69 98 TYR A CA 1
ATOM 717 C C . TYR A 1 98 ? 7.217 -5.161 -13.453 1.00 94.69 98 TYR A C 1
ATOM 719 O O . TYR A 1 98 ? 6.364 -6.043 -13.488 1.00 94.69 98 TYR A O 1
ATOM 727 N N . ILE A 1 99 ? 7.039 -3.949 -13.974 1.00 94.12 99 ILE A N 1
ATOM 728 C CA . ILE A 1 99 ? 5.794 -3.520 -14.614 1.00 94.12 99 ILE A CA 1
ATOM 729 C C . ILE A 1 99 ? 5.996 -3.507 -16.121 1.00 94.12 99 ILE A C 1
ATOM 731 O O . ILE A 1 99 ? 5.367 -4.260 -16.862 1.00 94.12 99 ILE A O 1
ATOM 735 N N . VAL A 1 100 ? 6.899 -2.647 -16.590 1.00 94.94 100 VAL A N 1
ATOM 736 C CA . VAL A 1 100 ? 7.109 -2.447 -18.019 1.00 94.94 100 VAL A CA 1
ATOM 737 C C . VAL A 1 100 ? 8.475 -1.849 -18.303 1.00 94.94 100 VAL A C 1
ATOM 739 O O . VAL A 1 100 ? 9.130 -1.258 -17.448 1.00 94.94 100 VAL A O 1
ATOM 742 N N . ARG A 1 101 ? 8.896 -1.990 -19.553 1.00 94.62 101 ARG A N 1
ATOM 743 C CA . ARG A 1 101 ? 10.110 -1.413 -20.101 1.00 94.62 101 ARG A CA 1
ATOM 744 C C . ARG A 1 101 ? 9.749 -0.518 -21.274 1.00 94.62 101 ARG A C 1
ATOM 746 O O . ARG A 1 101 ? 9.139 -0.960 -22.245 1.00 94.62 101 ARG A O 1
ATOM 753 N N . VAL A 1 102 ? 10.173 0.732 -21.191 1.00 92.56 102 VAL A N 1
ATOM 754 C CA . VAL A 1 102 ? 9.872 1.800 -22.139 1.00 92.56 102 VAL A CA 1
ATOM 755 C C . VAL A 1 102 ? 11.153 2.167 -22.869 1.00 92.56 102 VAL A C 1
ATOM 757 O O . VAL A 1 102 ? 12.190 2.356 -22.244 1.00 92.56 102 VAL A O 1
ATOM 760 N N . ARG A 1 103 ? 11.124 2.261 -24.199 1.00 90.62 103 ARG A N 1
ATOM 761 C CA . ARG A 1 103 ? 12.307 2.694 -24.955 1.00 90.62 103 ARG A CA 1
ATOM 762 C C . ARG A 1 103 ? 12.535 4.187 -24.743 1.00 90.62 103 ARG A C 1
ATOM 764 O O . ARG A 1 103 ? 11.606 4.963 -24.946 1.00 90.62 103 ARG A O 1
ATOM 771 N N . ALA A 1 104 ? 13.759 4.581 -24.409 1.00 86.69 104 ALA A N 1
ATOM 772 C CA . ALA A 1 104 ? 14.160 5.978 -24.343 1.00 86.69 104 ALA A CA 1
ATOM 773 C C . ALA A 1 104 ? 14.130 6.566 -25.766 1.00 86.69 104 ALA A C 1
ATOM 775 O O . ALA A 1 104 ? 15.020 6.338 -26.583 1.00 86.69 104 ALA A O 1
ATOM 776 N N . LYS A 1 105 ? 13.032 7.241 -26.110 1.00 77.94 105 LYS A N 1
ATOM 777 C CA . LYS A 1 105 ? 12.849 7.969 -27.369 1.00 77.94 105 LYS A CA 1
ATOM 778 C C . LYS A 1 105 ? 12.457 9.399 -27.035 1.00 77.94 105 LYS A C 1
ATOM 780 O O . LYS A 1 105 ? 11.569 9.598 -26.216 1.00 77.94 105 LYS A O 1
ATOM 785 N N . GLY A 1 106 ? 13.048 10.359 -27.738 1.00 67.50 106 GLY A N 1
ATOM 786 C CA . GLY A 1 106 ? 12.721 11.776 -27.593 1.00 67.50 106 GLY A CA 1
ATOM 787 C C . GLY A 1 106 ? 13.803 12.563 -26.863 1.00 67.50 106 GLY A C 1
ATOM 788 O O . GLY A 1 106 ? 14.914 12.083 -26.655 1.00 67.50 106 GLY A O 1
ATOM 789 N N . VAL A 1 107 ? 13.473 13.806 -26.524 1.00 75.25 107 VAL A N 1
ATOM 790 C CA . VAL A 1 107 ? 14.364 14.731 -25.822 1.00 75.25 107 VAL A CA 1
ATOM 791 C C . VAL A 1 107 ? 13.646 15.197 -24.567 1.00 75.25 107 VAL A C 1
ATOM 793 O O . VAL A 1 107 ? 12.614 15.854 -24.658 1.00 75.25 107 VAL A O 1
ATOM 796 N N . GLY A 1 108 ? 14.188 14.852 -23.402 1.00 80.69 108 GLY A N 1
ATOM 797 C CA . GLY A 1 108 ? 13.714 15.354 -22.113 1.00 80.69 108 GLY A CA 1
ATOM 798 C C . GLY A 1 108 ? 12.574 14.562 -21.466 1.00 80.69 108 GLY A C 1
ATOM 799 O O . GLY A 1 108 ? 12.440 14.600 -20.245 1.00 80.69 108 GLY A O 1
ATOM 800 N N . GLU A 1 109 ? 11.768 13.834 -22.241 1.00 89.31 109 GLU A N 1
ATOM 801 C CA . GLU A 1 109 ? 10.637 13.060 -21.722 1.00 89.31 109 GLU A CA 1
ATOM 802 C C . GLU A 1 109 ? 10.283 11.873 -22.625 1.00 89.31 109 GLU A C 1
ATOM 804 O O . GLU A 1 109 ? 10.429 11.935 -23.849 1.00 89.31 109 GLU A O 1
ATOM 809 N N . VAL A 1 110 ? 9.784 10.799 -22.009 1.00 91.62 110 VAL A N 1
ATOM 810 C CA . VAL A 1 110 ? 9.103 9.692 -22.681 1.00 91.62 110 VAL A CA 1
ATOM 811 C C . VAL A 1 110 ? 7.769 9.422 -21.995 1.00 91.62 110 VAL A C 1
ATOM 813 O O . VAL A 1 110 ? 7.671 9.464 -20.770 1.00 91.62 110 VAL A O 1
ATOM 816 N N . GLN A 1 111 ? 6.748 9.123 -22.793 1.00 92.56 111 GLN A N 1
ATOM 817 C CA . GLN A 1 111 ? 5.414 8.770 -22.322 1.00 92.56 111 GLN A CA 1
ATOM 818 C C . GLN A 1 111 ? 5.110 7.309 -22.655 1.00 92.56 111 GLN A C 1
ATOM 820 O O . GLN A 1 111 ? 5.442 6.823 -23.742 1.00 92.56 111 GLN A O 1
ATOM 825 N N . HIS A 1 112 ? 4.473 6.612 -21.723 1.00 93.62 112 HIS A N 1
ATOM 826 C CA . HIS A 1 112 ? 4.009 5.246 -21.894 1.00 93.62 112 HIS A CA 1
ATOM 827 C C . HIS A 1 112 ? 2.627 5.070 -21.276 1.00 93.62 112 HIS A C 1
ATOM 829 O O . HIS A 1 112 ? 2.419 5.419 -20.119 1.00 93.62 112 HIS A O 1
ATOM 835 N N . HIS A 1 113 ? 1.712 4.486 -22.042 1.00 93.75 113 HIS A N 1
ATOM 836 C CA . HIS A 1 113 ? 0.376 4.166 -21.568 1.00 93.75 113 HIS A CA 1
ATOM 837 C C . HIS A 1 113 ? 0.403 2.853 -20.779 1.00 93.75 113 HIS A C 1
ATOM 839 O O . HIS A 1 113 ? 0.601 1.785 -21.368 1.00 93.75 113 HIS A O 1
ATOM 845 N N . LEU A 1 114 ? 0.218 2.928 -19.461 1.00 88.62 114 LEU A N 1
ATOM 846 C CA . LEU A 1 114 ? -0.204 1.777 -18.671 1.00 88.62 114 LEU A CA 1
ATOM 847 C C . LEU A 1 114 ? -1.671 1.541 -19.028 1.00 88.62 114 LEU A C 1
ATOM 849 O O . LEU A 1 114 ? -2.441 2.496 -19.055 1.00 88.62 114 LEU A O 1
ATOM 853 N N . GLY A 1 115 ? -2.034 0.302 -19.376 1.00 83.44 115 GLY A N 1
ATOM 854 C CA . GLY A 1 115 ? -3.399 -0.031 -19.804 1.00 83.44 115 GLY A CA 1
ATOM 855 C C . GLY A 1 115 ? -4.477 0.425 -18.811 1.00 83.44 115 GLY A C 1
ATOM 856 O O . GLY A 1 115 ? -4.174 0.907 -17.728 1.00 83.44 115 GLY A O 1
ATOM 857 N N . GLU A 1 116 ? -5.747 0.238 -19.168 1.00 74.38 116 GLU A N 1
ATOM 858 C CA . GLU A 1 116 ? -6.882 0.857 -18.457 1.00 74.38 116 GLU A CA 1
ATOM 859 C C . GLU A 1 116 ? -6.934 0.564 -16.943 1.00 74.38 116 GLU A C 1
ATOM 861 O O . GLU A 1 116 ? -7.402 1.411 -16.191 1.00 74.38 116 GLU A O 1
ATOM 866 N N . SER A 1 117 ? -6.404 -0.589 -16.510 1.00 80.62 117 SER A N 1
ATOM 867 C CA . SER A 1 117 ? -6.416 -1.046 -15.117 1.00 80.62 117 SER A CA 1
ATOM 868 C C . SER A 1 117 ? -5.285 -2.047 -14.842 1.00 80.62 117 SER A C 1
ATOM 870 O O . SER A 1 117 ? -5.406 -3.235 -15.157 1.00 80.62 117 SER A O 1
ATOM 872 N N . ILE A 1 118 ? -4.174 -1.604 -14.250 1.00 89.56 118 ILE A N 1
ATOM 873 C CA . ILE A 1 118 ? -3.138 -2.487 -13.693 1.00 89.56 118 ILE A CA 1
ATOM 874 C C . ILE A 1 118 ? -3.287 -2.581 -12.175 1.00 89.56 118 ILE A C 1
ATOM 876 O O . ILE A 1 118 ? -3.355 -1.568 -11.490 1.00 89.56 118 ILE A O 1
ATOM 880 N N . THR A 1 119 ? -3.323 -3.792 -11.623 1.00 87.69 119 THR A N 1
ATOM 881 C CA . THR A 1 119 ? -3.415 -3.990 -10.168 1.00 87.69 119 THR A CA 1
ATOM 882 C C . THR A 1 119 ? -2.131 -3.540 -9.474 1.00 87.69 119 THR A C 1
ATOM 884 O O . THR A 1 119 ? -1.034 -3.926 -9.886 1.00 87.69 119 THR A O 1
ATOM 887 N N . ILE A 1 120 ? -2.263 -2.749 -8.408 1.00 87.94 120 ILE A N 1
ATOM 888 C CA . ILE A 1 120 ? -1.144 -2.385 -7.537 1.00 87.94 120 ILE A CA 1
ATOM 889 C C . ILE A 1 120 ? -0.700 -3.637 -6.773 1.00 87.94 120 ILE A C 1
ATOM 891 O O . ILE A 1 120 ? -1.498 -4.308 -6.119 1.00 87.94 120 ILE A O 1
ATOM 895 N N . GLU A 1 121 ? 0.586 -3.977 -6.858 1.00 88.44 121 GLU A N 1
ATOM 896 C CA . GLU A 1 121 ? 1.117 -5.146 -6.155 1.00 88.44 121 GLU A CA 1
ATOM 897 C C . GLU A 1 121 ? 1.113 -4.945 -4.636 1.00 88.44 1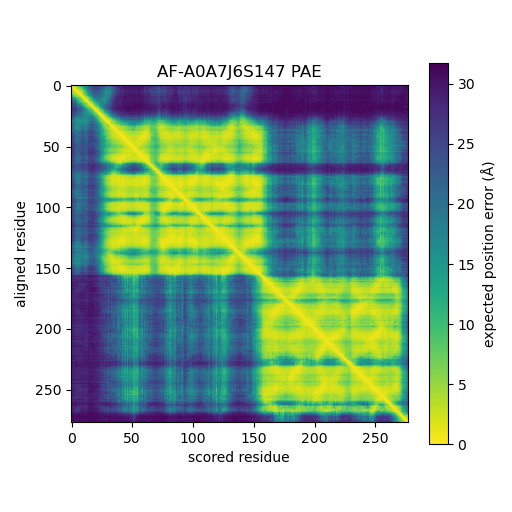21 GLU A C 1
ATOM 899 O O . GLU A 1 121 ? 1.419 -3.866 -4.119 1.00 88.44 121 GLU A O 1
ATOM 904 N N . LYS A 1 122 ? 0.808 -6.016 -3.894 1.00 80.69 122 LYS A N 1
ATOM 905 C CA . LYS A 1 122 ? 0.690 -5.955 -2.433 1.00 80.69 122 LYS A CA 1
ATOM 906 C C . LYS A 1 122 ? 1.988 -5.441 -1.798 1.00 80.69 122 LYS A C 1
ATOM 908 O O . LYS A 1 122 ? 3.045 -6.052 -1.942 1.00 80.69 122 LYS A O 1
ATOM 913 N N . GLY A 1 123 ? 1.872 -4.378 -1.002 1.00 82.62 123 GLY A N 1
ATOM 914 C CA . GLY A 1 123 ? 3.001 -3.753 -0.306 1.00 82.62 123 GLY A CA 1
ATOM 915 C C . GLY A 1 123 ? 3.790 -2.756 -1.159 1.00 82.62 123 GLY A C 1
ATOM 916 O O . GLY A 1 123 ? 4.836 -2.287 -0.713 1.00 82.62 123 GLY A O 1
ATOM 917 N N . ALA A 1 124 ? 3.321 -2.441 -2.371 1.00 89.69 124 ALA A N 1
ATOM 918 C CA . ALA A 1 124 ? 3.847 -1.334 -3.151 1.00 89.69 124 ALA A CA 1
ATOM 919 C C . ALA A 1 124 ? 3.344 0.006 -2.590 1.00 89.69 124 ALA A C 1
ATOM 921 O O . ALA A 1 124 ? 2.147 0.220 -2.405 1.00 89.69 124 ALA A O 1
ATOM 922 N N . GLU A 1 125 ? 4.272 0.928 -2.358 1.00 90.00 125 GLU A N 1
ATOM 923 C CA . GLU A 1 125 ? 3.987 2.307 -1.939 1.00 90.00 125 GLU A CA 1
ATOM 924 C C . GLU A 1 125 ? 4.327 3.319 -3.044 1.00 90.00 125 GLU A C 1
ATOM 926 O O . GLU A 1 125 ? 3.912 4.480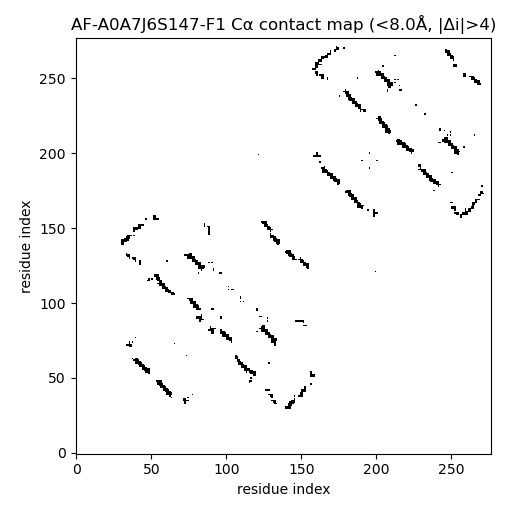 -3.000 1.00 90.00 125 GLU A O 1
ATOM 931 N N . SER A 1 126 ? 5.110 2.906 -4.043 1.00 94.44 126 SER A N 1
ATOM 932 C CA . SER A 1 126 ? 5.590 3.787 -5.102 1.00 94.44 126 SER A CA 1
ATOM 933 C C . SER A 1 126 ? 5.741 3.082 -6.448 1.00 94.44 126 SER A C 1
ATOM 935 O O . SER A 1 126 ? 5.846 1.858 -6.540 1.00 94.44 126 SER A O 1
ATOM 937 N N . LEU A 1 127 ? 5.776 3.885 -7.506 1.00 95.38 127 LEU A N 1
ATOM 938 C CA . LEU A 1 127 ? 6.251 3.510 -8.829 1.00 95.38 127 LEU A CA 1
ATOM 939 C C . LEU A 1 127 ? 7.684 4.032 -8.986 1.00 95.38 127 LEU A C 1
ATOM 941 O O . LEU A 1 127 ? 7.950 5.218 -8.779 1.00 95.38 127 LEU A O 1
ATOM 945 N N . LEU A 1 128 ? 8.608 3.153 -9.357 1.00 97.25 128 LEU A N 1
ATOM 946 C CA . LEU A 1 128 ? 10.023 3.457 -9.545 1.00 97.25 128 LEU A CA 1
ATOM 947 C C . LEU A 1 128 ? 10.372 3.405 -11.027 1.00 97.25 128 LEU A C 1
ATOM 949 O O . LEU A 1 128 ? 10.058 2.421 -11.690 1.00 97.25 128 LEU A O 1
ATOM 953 N N . ALA A 1 129 ? 11.084 4.411 -11.527 1.00 96.88 129 ALA A N 1
ATOM 954 C CA . ALA A 1 129 ? 11.662 4.399 -12.868 1.00 96.88 129 ALA A CA 1
ATOM 955 C C . ALA A 1 129 ? 13.190 4.316 -12.793 1.00 96.88 129 ALA A C 1
ATOM 957 O O . ALA A 1 129 ? 13.820 5.145 -12.132 1.00 96.88 129 ALA A O 1
ATOM 958 N N . PHE A 1 130 ? 13.793 3.359 -13.498 1.00 95.38 130 PHE A N 1
ATOM 959 C CA . PHE A 1 130 ? 15.245 3.184 -13.581 1.00 95.38 130 PHE A CA 1
ATOM 960 C C . PHE A 1 130 ? 15.745 3.343 -15.014 1.00 95.38 130 PHE A C 1
ATOM 962 O O . PHE A 1 130 ? 15.068 2.955 -15.962 1.00 95.38 130 PHE A O 1
ATOM 969 N N . SER A 1 131 ? 16.952 3.884 -15.171 1.00 93.25 131 SER A N 1
ATOM 970 C CA . SER A 1 131 ? 17.639 3.929 -16.465 1.00 93.25 131 SER A CA 1
ATOM 971 C C . SER A 1 131 ? 18.305 2.591 -16.768 1.00 93.25 131 SER A C 1
ATOM 973 O O . SER A 1 131 ? 18.997 2.030 -15.915 1.00 93.25 131 SER A O 1
ATOM 975 N N . GLN A 1 132 ? 18.185 2.128 -18.008 1.00 91.88 132 GLN A N 1
ATOM 976 C CA . GLN A 1 132 ? 18.788 0.891 -18.485 1.00 91.88 132 GLN A CA 1
ATOM 977 C C . GLN A 1 132 ? 19.473 1.081 -19.843 1.00 91.88 132 GLN A C 1
ATOM 979 O O . GLN A 1 132 ? 18.957 1.748 -20.739 1.00 91.88 132 GLN A O 1
ATOM 984 N N . HIS A 1 133 ? 20.629 0.443 -19.992 1.00 88.38 133 HIS A N 1
ATOM 985 C CA . HIS A 1 133 ? 21.369 0.292 -21.237 1.00 88.38 133 HIS A CA 1
ATOM 986 C C . HIS A 1 133 ? 21.295 -1.162 -21.704 1.00 88.38 133 HIS A C 1
ATOM 988 O O . HIS A 1 133 ? 21.341 -2.093 -20.889 1.00 88.38 133 HIS A O 1
ATOM 994 N N . GLU A 1 134 ? 21.176 -1.364 -23.010 1.00 88.06 134 GLU A N 1
ATOM 995 C CA . GLU A 1 134 ? 21.245 -2.680 -23.634 1.00 88.06 134 GLU A CA 1
ATOM 996 C C . GLU A 1 134 ? 21.776 -2.574 -25.064 1.00 88.06 134 GLU A C 1
ATOM 998 O O . GLU A 1 134 ? 21.105 -2.066 -25.960 1.00 88.06 134 GLU A O 1
ATOM 1003 N N . ASN A 1 135 ? 22.954 -3.149 -25.282 1.00 81.81 135 ASN A N 1
ATOM 1004 C CA . ASN A 1 135 ? 23.552 -3.364 -26.587 1.00 81.81 135 ASN A CA 1
ATOM 1005 C C . ASN A 1 135 ? 23.705 -4.871 -26.812 1.00 81.81 135 ASN A C 1
ATOM 1007 O O . ASN A 1 135 ? 24.631 -5.486 -26.293 1.00 81.81 135 ASN A O 1
ATOM 1011 N N . THR A 1 136 ? 22.795 -5.490 -27.562 1.00 76.06 136 THR A N 1
ATOM 1012 C CA . THR A 1 136 ? 22.868 -6.929 -27.887 1.00 76.06 136 THR A CA 1
ATOM 1013 C C . THR A 1 136 ? 23.532 -7.217 -29.225 1.00 76.06 136 THR A C 1
ATOM 1015 O O . THR A 1 136 ? 23.947 -8.347 -29.463 1.00 76.06 136 THR A O 1
ATOM 1018 N N . ASP A 1 137 ? 23.637 -6.204 -30.084 1.00 72.75 137 ASP A N 1
ATOM 1019 C CA . ASP A 1 137 ? 23.964 -6.379 -31.503 1.00 72.75 137 ASP A CA 1
ATOM 1020 C C . ASP A 1 137 ? 25.412 -5.966 -31.827 1.00 72.75 137 ASP A C 1
ATOM 1022 O O . ASP A 1 137 ? 25.892 -6.156 -32.946 1.00 72.75 137 ASP A O 1
ATOM 1026 N N . GLY A 1 138 ? 26.121 -5.387 -30.853 1.00 70.19 138 GLY A N 1
ATOM 1027 C CA . GLY A 1 138 ? 27.517 -4.989 -30.978 1.00 70.19 138 GLY A CA 1
ATOM 1028 C C . GLY A 1 138 ? 28.514 -6.151 -30.845 1.00 70.19 138 GLY A C 1
ATOM 1029 O O . GLY A 1 138 ? 28.184 -7.218 -30.329 1.00 70.19 138 GLY A O 1
ATOM 1030 N N . PRO A 1 139 ? 29.786 -5.933 -31.237 1.00 69.38 139 PRO A N 1
ATOM 1031 C CA . PRO A 1 139 ? 30.858 -6.921 -31.061 1.00 69.38 139 PRO A CA 1
ATOM 1032 C C . PRO A 1 139 ? 31.143 -7.243 -29.584 1.00 69.38 139 PRO A C 1
ATOM 1034 O O . PRO A 1 139 ? 31.742 -8.273 -29.285 1.00 69.38 139 PRO A O 1
ATOM 1037 N N . TYR A 1 140 ? 30.701 -6.368 -28.677 1.00 74.25 140 TYR A N 1
ATOM 1038 C CA . TYR A 1 140 ? 30.764 -6.530 -27.231 1.00 74.25 140 TYR A CA 1
ATOM 1039 C C . TYR A 1 140 ? 29.360 -6.292 -26.671 1.00 74.25 140 TYR A C 1
ATOM 1041 O O . TYR A 1 140 ? 28.989 -5.135 -26.457 1.00 74.25 140 TYR A O 1
ATOM 1049 N N . PRO A 1 141 ? 28.541 -7.346 -26.516 1.00 79.69 141 PRO A N 1
ATOM 1050 C CA . PRO A 1 141 ? 27.209 -7.180 -25.981 1.00 79.69 141 PRO A CA 1
ATOM 1051 C C . PRO A 1 141 ? 27.294 -6.754 -24.514 1.00 79.69 141 PRO A C 1
ATOM 1053 O O . PRO A 1 141 ? 28.090 -7.291 -23.735 1.00 79.69 141 PRO A O 1
ATOM 1056 N N . SER A 1 142 ? 26.462 -5.792 -24.140 1.00 82.75 142 SER A N 1
ATOM 1057 C CA . SER A 1 142 ? 26.444 -5.224 -22.802 1.00 82.75 142 SER A CA 1
ATOM 1058 C C . SER A 1 142 ? 25.030 -4.897 -22.345 1.00 82.75 142 SER A C 1
ATOM 1060 O O . SER A 1 142 ? 24.148 -4.552 -23.134 1.00 82.75 142 SER A O 1
ATOM 1062 N N . LYS A 1 143 ? 24.789 -5.024 -21.042 1.00 88.50 143 LYS A N 1
ATOM 1063 C CA . LYS A 1 143 ? 23.507 -4.671 -20.428 1.00 88.50 143 LYS A CA 1
ATOM 1064 C C . LYS A 1 143 ? 23.726 -4.207 -19.004 1.00 88.50 143 LYS A C 1
ATOM 1066 O O . LYS A 1 143 ? 24.488 -4.818 -18.263 1.00 88.50 143 LYS A O 1
ATOM 1071 N N . GLY A 1 144 ? 23.024 -3.164 -18.595 1.00 88.38 144 GLY A N 1
ATOM 1072 C CA . GLY A 1 144 ? 23.124 -2.665 -17.232 1.00 88.38 144 GLY A CA 1
ATOM 1073 C C . GLY A 1 144 ? 21.979 -1.737 -16.886 1.00 88.38 144 GLY A C 1
ATOM 1074 O O . GLY A 1 144 ? 21.422 -1.060 -17.743 1.00 88.38 144 GLY A O 1
ATOM 1075 N N . GLU A 1 145 ? 21.616 -1.716 -15.615 1.00 90.75 145 GLU A N 1
ATOM 1076 C CA . GLU A 1 145 ? 20.552 -0.876 -15.083 1.00 90.75 145 GLU A CA 1
ATOM 1077 C C . GLU A 1 145 ? 21.085 -0.120 -13.873 1.00 90.75 145 GLU A C 1
ATOM 1079 O O . GLU A 1 145 ? 21.780 -0.690 -13.029 1.00 90.75 145 GLU A O 1
ATOM 1084 N N . LEU A 1 146 ? 20.795 1.174 -13.804 1.00 90.00 146 LEU A N 1
ATOM 1085 C CA . LEU A 1 146 ? 21.265 2.030 -12.725 1.00 90.00 146 LEU A CA 1
ATOM 1086 C C . LEU A 1 146 ? 20.354 1.858 -11.511 1.00 90.00 146 LEU A C 1
ATOM 1088 O O . LEU A 1 146 ? 19.382 2.581 -11.369 1.00 90.00 146 LEU A O 1
ATOM 1092 N N . THR A 1 147 ? 20.644 0.901 -10.629 1.00 89.56 147 THR A N 1
ATOM 1093 C CA . THR A 1 147 ? 19.770 0.584 -9.481 1.00 89.56 147 THR A CA 1
ATOM 1094 C C . THR A 1 147 ? 19.973 1.488 -8.263 1.00 89.56 147 THR A C 1
ATOM 1096 O O . THR A 1 147 ? 19.175 1.447 -7.331 1.00 89.56 147 THR A O 1
ATOM 1099 N N . SER A 1 148 ? 21.046 2.282 -8.231 1.00 86.94 148 SER A N 1
ATOM 1100 C CA . SER A 1 148 ? 21.382 3.170 -7.109 1.00 86.94 148 SER A CA 1
ATOM 1101 C C . SER A 1 148 ? 20.610 4.491 -7.116 1.00 86.94 148 SER A C 1
ATOM 1103 O O . SER A 1 148 ? 20.621 5.202 -6.113 1.00 86.94 148 SER A O 1
ATOM 1105 N N . SER A 1 149 ? 19.958 4.837 -8.228 1.00 91.31 149 SER A N 1
ATOM 1106 C CA . SER A 1 149 ? 19.198 6.074 -8.382 1.00 91.31 149 SER A CA 1
ATOM 1107 C C . SER A 1 149 ? 18.033 5.870 -9.347 1.00 91.31 149 SER A C 1
ATOM 1109 O O . SER A 1 149 ? 18.161 5.187 -10.360 1.00 91.31 149 SER A O 1
ATOM 1111 N N . CYS A 1 150 ? 16.889 6.450 -9.010 1.00 95.19 150 CYS A N 1
ATOM 1112 C CA . CYS A 1 150 ? 15.623 6.273 -9.700 1.00 95.19 150 CYS A CA 1
ATOM 1113 C C . CYS A 1 150 ? 14.767 7.527 -9.524 1.00 95.19 150 CYS A C 1
ATOM 1115 O O . CYS A 1 150 ? 14.998 8.328 -8.614 1.00 95.19 150 CYS A O 1
ATOM 1117 N N . ALA A 1 151 ? 13.745 7.658 -10.361 1.00 96.25 151 ALA A N 1
ATOM 1118 C CA . ALA A 1 151 ? 12.646 8.570 -10.099 1.00 96.25 151 ALA A CA 1
ATOM 1119 C C . ALA A 1 151 ? 11.532 7.810 -9.370 1.00 96.25 151 ALA A C 1
ATOM 1121 O O . ALA A 1 151 ? 11.306 6.631 -9.649 1.00 96.25 151 ALA A O 1
ATOM 1122 N N . ILE A 1 152 ? 10.842 8.491 -8.456 1.00 96.56 152 ILE A N 1
ATOM 1123 C CA . ILE A 1 152 ? 9.817 7.905 -7.588 1.00 96.56 152 ILE A CA 1
ATOM 1124 C C . ILE A 1 152 ? 8.511 8.673 -7.779 1.00 96.56 152 ILE A C 1
ATOM 1126 O O . ILE A 1 152 ? 8.490 9.896 -7.627 1.00 96.56 152 ILE A O 1
ATOM 1130 N N . TRP A 1 153 ? 7.427 7.958 -8.068 1.00 95.50 153 TRP A N 1
ATOM 1131 C CA . TRP A 1 153 ? 6.067 8.487 -8.000 1.00 95.50 153 TRP A CA 1
ATOM 1132 C C . TRP A 1 153 ? 5.330 7.804 -6.841 1.00 95.50 153 TRP A C 1
ATOM 1134 O O . TRP A 1 153 ? 5.223 6.576 -6.838 1.00 95.50 153 TRP A O 1
ATOM 1144 N N . PRO A 1 154 ? 4.871 8.549 -5.821 1.00 91.62 154 PRO A N 1
ATOM 1145 C CA . PRO A 1 154 ? 4.160 7.960 -4.694 1.00 91.62 154 PRO A CA 1
ATOM 1146 C C . PRO A 1 154 ? 2.765 7.520 -5.136 1.00 91.62 154 PRO A C 1
ATOM 1148 O O . PRO A 1 154 ? 2.010 8.334 -5.671 1.00 91.62 154 PRO A O 1
ATOM 1151 N N . ILE A 1 155 ? 2.409 6.264 -4.871 1.00 89.00 155 ILE A N 1
ATOM 1152 C CA . ILE A 1 155 ? 1.072 5.758 -5.180 1.00 89.00 155 ILE A CA 1
ATOM 1153 C C . ILE A 1 155 ? 0.079 6.422 -4.230 1.00 89.00 155 ILE A C 1
ATOM 1155 O O . ILE A 1 155 ? 0.238 6.381 -3.010 1.00 89.00 155 ILE A O 1
ATOM 1159 N N . ARG A 1 156 ? -0.939 7.065 -4.804 1.00 74.50 156 ARG A N 1
ATOM 1160 C CA . ARG A 1 156 ? -2.020 7.724 -4.055 1.00 74.50 156 ARG A CA 1
ATOM 1161 C C . ARG A 1 156 ? -3.389 7.091 -4.285 1.00 74.50 156 ARG A C 1
ATOM 1163 O O . ARG A 1 156 ? -4.313 7.433 -3.555 1.00 74.50 156 ARG A O 1
ATOM 1170 N N . ASP A 1 157 ? -3.498 6.166 -5.237 1.00 63.94 157 ASP A N 1
ATOM 1171 C CA . ASP A 1 157 ? -4.710 5.381 -5.477 1.00 63.94 157 ASP A CA 1
ATOM 1172 C C . ASP A 1 157 ? -4.775 4.166 -4.548 1.00 63.94 157 ASP A C 1
ATOM 1174 O O . ASP A 1 157 ? -4.674 3.002 -4.925 1.00 63.94 157 ASP A O 1
ATOM 1178 N N . ARG A 1 158 ? -4.852 4.454 -3.255 1.00 63.38 158 ARG A N 1
ATOM 1179 C CA . ARG A 1 158 ? -5.177 3.450 -2.256 1.00 63.38 158 ARG A CA 1
ATOM 1180 C C . ARG A 1 158 ? -6.177 4.066 -1.291 1.00 63.38 158 ARG A C 1
ATOM 1182 O O . ARG A 1 158 ? -6.105 5.257 -0.983 1.00 63.38 158 ARG A O 1
ATOM 1189 N N . SER A 1 159 ? -7.122 3.268 -0.807 1.00 63.34 159 SER A N 1
ATOM 1190 C CA . SER A 1 159 ? -8.143 3.740 0.132 1.00 63.34 159 SER A CA 1
ATOM 1191 C C . SER A 1 159 ? -8.028 3.034 1.477 1.00 63.34 159 SER A C 1
ATOM 1193 O O . SER A 1 159 ? -7.538 1.907 1.571 1.00 63.34 159 SER A O 1
ATOM 1195 N N . SER A 1 160 ? -8.469 3.704 2.543 1.00 71.88 160 SER A N 1
ATOM 1196 C CA . SER A 1 160 ? -8.682 3.029 3.823 1.00 71.88 160 SER A CA 1
ATOM 1197 C C . SER A 1 160 ? -9.738 1.925 3.653 1.00 71.88 160 SER A C 1
ATOM 1199 O O . SER A 1 160 ? -10.645 2.095 2.834 1.00 71.88 160 SER A O 1
ATOM 1201 N N . PRO A 1 161 ? -9.679 0.830 4.431 1.00 78.56 161 PRO A N 1
ATOM 1202 C CA . PRO A 1 161 ? -10.595 -0.298 4.273 1.00 78.56 161 PRO A CA 1
ATOM 1203 C C . PRO A 1 161 ? -12.062 0.153 4.258 1.00 78.56 161 PRO A C 1
ATOM 1205 O O . PRO A 1 161 ? -12.516 0.813 5.183 1.00 78.56 161 PRO A O 1
ATOM 1208 N N . PHE A 1 162 ? -12.830 -0.172 3.222 1.00 75.81 162 PHE A N 1
ATOM 1209 C CA . PHE A 1 162 ? -14.238 0.257 3.132 1.00 75.81 162 PHE A CA 1
ATOM 1210 C C . PHE A 1 162 ? -15.229 -0.795 3.647 1.00 75.81 162 PHE A C 1
ATOM 1212 O O . PHE A 1 162 ? -16.425 -0.525 3.736 1.00 75.81 162 PHE A O 1
ATOM 1219 N N . LYS A 1 163 ? -14.746 -2.003 3.961 1.00 82.31 163 LYS A N 1
ATOM 1220 C CA . LYS A 1 163 ? -15.539 -3.062 4.588 1.00 82.31 163 LYS A CA 1
ATOM 1221 C C . LYS A 1 163 ? -15.317 -3.059 6.110 1.00 82.31 163 LYS A C 1
ATOM 1223 O O . LYS A 1 163 ? -14.197 -2.798 6.553 1.00 82.31 163 LYS A O 1
ATOM 1228 N N . PRO A 1 164 ? -16.339 -3.382 6.917 1.00 85.56 164 PRO A N 1
ATOM 1229 C CA . PRO A 1 164 ? -16.162 -3.663 8.337 1.00 85.56 164 PRO A CA 1
ATOM 1230 C C . PRO A 1 164 ? -15.612 -5.085 8.573 1.00 85.56 164 PRO A C 1
ATOM 1232 O O . PRO A 1 164 ? -15.650 -5.929 7.672 1.00 85.56 164 PRO A O 1
ATOM 1235 N N . PRO A 1 165 ? -15.167 -5.398 9.804 1.00 87.75 165 PRO A N 1
ATOM 1236 C CA . PRO A 1 165 ? -15.103 -6.780 10.288 1.00 87.75 165 PRO A CA 1
ATOM 1237 C C . PRO A 1 165 ? -16.464 -7.494 10.148 1.00 87.75 165 PRO A C 1
ATOM 1239 O O . PRO A 1 165 ? -17.506 -6.846 10.064 1.00 87.75 165 PRO A O 1
ATOM 1242 N N . GLN A 1 166 ? -16.488 -8.830 10.187 1.00 90.19 166 GLN A N 1
ATOM 1243 C CA . GLN A 1 166 ? -17.745 -9.595 10.087 1.00 90.19 166 GLN A CA 1
ATOM 1244 C C . GLN A 1 166 ? -18.668 -9.419 11.294 1.00 90.19 166 GLN A C 1
ATOM 1246 O O . GLN A 1 166 ? -19.877 -9.627 11.191 1.00 90.19 166 GLN A O 1
ATOM 1251 N N . GLY A 1 167 ? -18.109 -9.107 12.458 1.00 90.56 167 GLY A N 1
ATOM 1252 C CA . GLY A 1 167 ? -18.888 -8.971 13.675 1.00 90.56 167 GLY A CA 1
ATOM 1253 C C . GLY A 1 167 ? -18.035 -8.639 14.882 1.00 90.56 167 GLY A C 1
ATOM 1254 O O . GLY A 1 167 ? -16.821 -8.840 14.892 1.00 90.56 167 GLY A O 1
ATOM 1255 N N . LEU A 1 168 ? -18.702 -8.149 15.916 1.00 93.19 168 LEU A N 1
ATOM 1256 C CA . LEU A 1 168 ? -18.121 -7.864 17.214 1.00 93.19 168 LEU A CA 1
ATOM 1257 C C . LEU A 1 168 ? -19.056 -8.413 18.284 1.00 93.19 168 LEU A C 1
ATOM 1259 O O . LEU A 1 168 ? -20.275 -8.305 18.166 1.00 93.19 168 LEU A O 1
ATOM 1263 N N . SER A 1 169 ? -18.492 -9.030 19.313 1.00 92.56 169 SER A N 1
ATOM 1264 C CA . SER A 1 169 ? -19.263 -9.527 20.448 1.00 92.56 169 SER A CA 1
ATOM 1265 C C . SER A 1 169 ? -18.483 -9.370 21.741 1.00 92.56 169 SER A C 1
ATOM 1267 O O . SER A 1 169 ? -17.258 -9.468 21.750 1.00 92.56 169 SER A O 1
ATOM 1269 N N . ILE A 1 170 ? -19.211 -9.126 22.824 1.00 92.06 170 ILE A N 1
ATOM 1270 C CA . ILE A 1 170 ? -18.672 -9.027 24.176 1.00 92.06 170 ILE A CA 1
ATOM 1271 C C . ILE A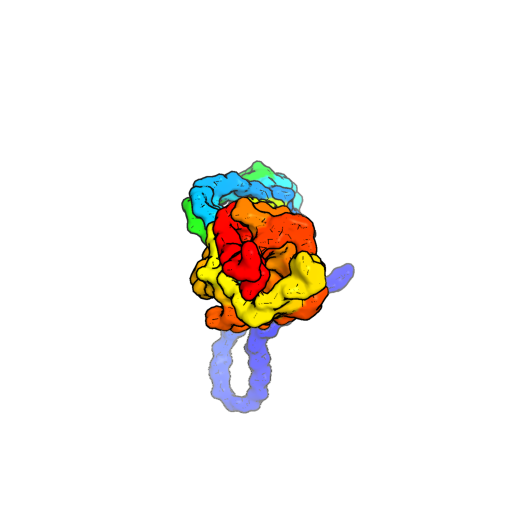 1 170 ? -19.148 -10.268 24.931 1.00 92.06 170 ILE A C 1
ATOM 1273 O O . ILE A 1 170 ? -20.349 -10.518 25.032 1.00 92.06 170 ILE A O 1
ATOM 1277 N N . LEU A 1 171 ? -18.209 -11.065 25.429 1.00 89.31 171 LEU A N 1
ATOM 1278 C CA . LEU A 1 171 ? -18.459 -12.258 26.228 1.00 89.31 171 LEU A CA 1
ATOM 1279 C C . LEU A 1 171 ? -18.077 -11.985 27.681 1.00 89.31 171 LEU A C 1
ATOM 1281 O O . LEU A 1 171 ? -17.041 -11.383 27.959 1.00 89.31 171 LEU A O 1
ATOM 1285 N N . ASN A 1 172 ? -18.910 -12.462 28.610 1.00 87.62 172 ASN A N 1
ATOM 1286 C CA . ASN A 1 172 ? -18.704 -12.299 30.054 1.00 87.62 172 ASN A CA 1
ATOM 1287 C C . ASN A 1 172 ? -18.486 -10.829 30.469 1.00 87.62 172 ASN A C 1
ATOM 1289 O O . ASN A 1 172 ? -17.678 -10.546 31.349 1.00 87.62 172 ASN A O 1
ATOM 1293 N N . GLY A 1 173 ? -19.174 -9.899 29.799 1.00 84.44 173 GLY A N 1
ATOM 1294 C CA . GLY A 1 173 ? -19.023 -8.470 30.043 1.00 84.44 173 GLY A CA 1
ATOM 1295 C C . GLY A 1 173 ? -19.606 -8.048 31.384 1.00 84.44 173 GLY A C 1
ATOM 1296 O O . GLY A 1 173 ? -20.775 -8.307 31.670 1.00 84.44 173 GLY A O 1
ATOM 1297 N N . GLN A 1 174 ? -18.792 -7.371 32.187 1.00 86.75 174 GLN A N 1
ATOM 1298 C CA . GLN A 1 174 ? -19.208 -6.770 33.442 1.00 86.75 174 GLN A CA 1
ATOM 1299 C C . GLN A 1 174 ? -18.719 -5.326 33.537 1.00 86.75 174 GLN A C 1
ATOM 1301 O O . GLN A 1 174 ? -17.527 -5.034 33.401 1.00 86.75 174 GLN A O 1
ATOM 1306 N N . LEU A 1 175 ? -19.659 -4.434 33.844 1.00 85.38 175 LEU A N 1
ATOM 1307 C CA . LEU A 1 175 ? -19.368 -3.090 34.310 1.00 85.38 175 LEU A CA 1
ATOM 1308 C C . LEU A 1 175 ? -19.138 -3.116 35.828 1.00 85.38 175 LEU A C 1
ATOM 1310 O O . LEU A 1 175 ? -19.918 -3.669 36.604 1.00 85.38 175 LEU A O 1
ATOM 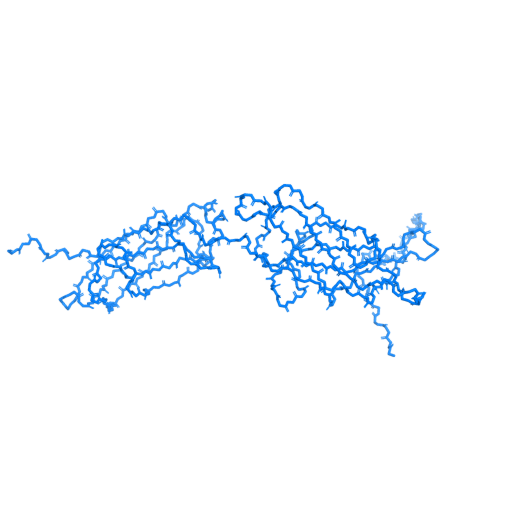1314 N N . LEU A 1 176 ? -18.019 -2.544 36.250 1.00 84.56 176 LEU A N 1
ATOM 1315 C CA . LEU A 1 176 ? -17.554 -2.462 37.630 1.00 84.56 176 LEU A CA 1
ATOM 1316 C C . LEU A 1 176 ? -17.590 -1.003 38.095 1.00 84.56 176 LEU A C 1
ATOM 1318 O O . LEU A 1 176 ? -17.613 -0.076 37.284 1.00 84.56 176 LEU A O 1
ATOM 1322 N N . ALA A 1 177 ? -17.576 -0.799 39.416 1.00 80.00 177 ALA A N 1
ATOM 1323 C CA . ALA A 1 177 ? -17.484 0.527 40.035 1.00 80.00 177 ALA A CA 1
ATOM 1324 C C . ALA A 1 177 ? -18.468 1.552 39.421 1.00 80.00 177 ALA A C 1
ATOM 1326 O O . ALA A 1 177 ? -18.066 2.626 38.970 1.00 80.00 177 ALA A O 1
ATOM 1327 N N . ASN A 1 178 ? -19.758 1.192 39.384 1.00 79.38 178 ASN A N 1
ATOM 1328 C CA . ASN A 1 178 ? -20.858 1.999 38.834 1.00 79.38 178 ASN A CA 1
ATOM 1329 C C . ASN A 1 178 ? -20.700 2.373 37.346 1.00 79.38 178 ASN A C 1
ATOM 1331 O O . ASN A 1 178 ? -21.110 3.460 36.944 1.00 79.38 178 ASN A O 1
ATOM 1335 N N . GLY A 1 179 ? -20.087 1.503 36.538 1.00 80.12 179 GLY A N 1
ATOM 1336 C CA . GLY A 1 179 ? -19.926 1.718 35.096 1.00 80.12 179 GLY A CA 1
ATOM 1337 C C . GLY A 1 179 ? -18.629 2.412 34.686 1.00 80.12 179 GLY A C 1
ATOM 1338 O O . GLY A 1 179 ? -18.410 2.614 33.500 1.00 80.12 179 GLY A O 1
ATOM 1339 N N . SER A 1 180 ? -17.750 2.753 35.635 1.00 86.50 180 SER A N 1
ATOM 1340 C CA . SER A 1 180 ? -16.465 3.411 35.335 1.00 86.50 180 SER A CA 1
ATOM 1341 C C . SER A 1 180 ? -15.363 2.449 34.887 1.00 86.50 180 SER A C 1
ATOM 1343 O O . SER A 1 180 ? -14.356 2.877 34.322 1.00 86.50 180 SER A O 1
ATOM 1345 N N . ARG A 1 181 ? -15.530 1.147 35.146 1.00 90.56 181 ARG A N 1
ATOM 1346 C CA . ARG A 1 181 ? -14.583 0.105 34.743 1.00 90.56 181 ARG A CA 1
ATOM 1347 C C . ARG A 1 181 ? -15.286 -1.020 34.006 1.00 90.56 181 ARG A C 1
ATOM 1349 O O . ARG A 1 181 ? -16.427 -1.345 34.317 1.00 90.56 181 ARG A O 1
ATOM 1356 N N . PHE A 1 182 ? -14.581 -1.650 33.081 1.00 91.56 182 PHE A N 1
ATOM 1357 C CA . PHE A 1 182 ? -15.086 -2.727 32.242 1.00 91.56 182 PHE A CA 1
ATOM 1358 C C . PHE A 1 182 ? -14.139 -3.921 32.268 1.00 91.56 182 PHE A C 1
ATOM 1360 O O . PHE A 1 182 ? -12.926 -3.768 32.128 1.00 91.56 182 PHE A O 1
ATOM 1367 N N . SER A 1 183 ? -14.707 -5.113 32.440 1.00 91.94 183 SER A N 1
ATOM 1368 C CA . SER A 1 183 ? -13.995 -6.379 32.260 1.00 91.94 183 SER A CA 1
ATOM 1369 C C . SER A 1 183 ? -14.804 -7.292 31.354 1.00 91.94 183 SER A C 1
ATOM 1371 O O . SER A 1 183 ? -15.988 -7.510 31.611 1.00 91.94 183 SER A O 1
ATOM 1373 N N . ALA A 1 184 ? -14.187 -7.805 30.295 1.00 92.69 184 ALA A N 1
ATOM 1374 C CA . ALA A 1 184 ? -14.826 -8.729 29.366 1.00 92.69 184 ALA A CA 1
ATOM 1375 C C . ALA A 1 184 ? -13.809 -9.408 28.447 1.00 92.69 184 ALA A C 1
ATOM 1377 O O . ALA A 1 184 ? -12.689 -8.931 28.261 1.00 92.69 184 ALA A O 1
ATOM 1378 N N . GLU A 1 185 ? -14.252 -10.467 27.777 1.00 92.62 185 GLU A N 1
ATOM 1379 C CA . GLU A 1 185 ? -13.612 -10.962 26.563 1.00 92.62 185 GLU A CA 1
ATOM 1380 C C . GLU A 1 185 ? -14.317 -10.344 25.345 1.00 92.62 185 GLU A C 1
ATOM 1382 O O . GLU A 1 185 ? -15.488 -10.613 25.081 1.00 92.62 185 GLU A O 1
ATOM 1387 N N . VAL A 1 186 ? -13.612 -9.509 24.588 1.00 92.56 186 VAL A N 1
ATOM 1388 C CA . VAL A 1 186 ? -14.099 -8.939 23.328 1.00 92.56 186 VAL A CA 1
ATOM 1389 C C . VAL A 1 186 ? -13.639 -9.826 22.180 1.00 92.56 186 VAL A C 1
ATOM 1391 O O . VAL A 1 186 ? -12.451 -10.122 22.037 1.00 92.56 186 VAL A O 1
ATOM 1394 N N . VAL A 1 187 ? -14.586 -10.241 21.346 1.00 92.06 187 VAL A N 1
ATOM 1395 C CA . VAL A 1 187 ? -14.350 -11.132 20.211 1.00 92.06 187 VAL A CA 1
ATOM 1396 C C . VAL A 1 187 ? -14.688 -10.405 18.916 1.00 92.06 187 VAL A C 1
ATOM 1398 O O . VAL A 1 187 ? -15.855 -10.104 18.651 1.00 92.06 187 VAL A O 1
ATOM 1401 N N . VAL A 1 188 ? -13.664 -10.149 18.101 1.00 91.94 188 VAL A N 1
ATOM 1402 C CA . VAL A 1 188 ? -13.794 -9.611 16.742 1.00 91.94 188 VAL A CA 1
ATOM 1403 C C . VAL A 1 188 ? -13.846 -10.784 15.767 1.00 91.94 188 VAL A C 1
ATOM 1405 O O . VAL A 1 188 ? -12.865 -11.518 15.608 1.00 91.94 188 VAL A O 1
ATOM 1408 N N . LYS A 1 189 ? -14.982 -10.946 15.087 1.00 90.50 189 LYS A N 1
ATOM 1409 C CA . LYS A 1 189 ? -15.107 -11.876 13.963 1.00 90.50 189 LYS A CA 1
ATOM 1410 C C . LYS A 1 189 ? -14.437 -11.254 12.750 1.00 90.50 189 LYS A C 1
ATOM 1412 O O . LYS A 1 189 ? -14.871 -10.211 12.251 1.00 90.50 189 LYS A O 1
ATOM 1417 N N . ARG A 1 190 ? -13.356 -11.886 12.301 1.00 86.88 190 ARG A N 1
ATOM 1418 C CA . ARG A 1 190 ? -12.569 -11.403 11.163 1.00 86.88 190 ARG A CA 1
ATOM 1419 C C . ARG A 1 190 ? -13.388 -11.422 9.880 1.00 86.88 190 ARG A C 1
ATOM 1421 O O . ARG A 1 190 ? -14.244 -12.283 9.697 1.00 86.88 190 ARG A O 1
ATOM 1428 N N . ALA A 1 191 ? -13.101 -10.483 8.986 1.00 83.88 191 ALA A N 1
ATOM 1429 C CA . ALA A 1 191 ? -13.599 -10.541 7.622 1.00 83.88 191 ALA A CA 1
ATOM 143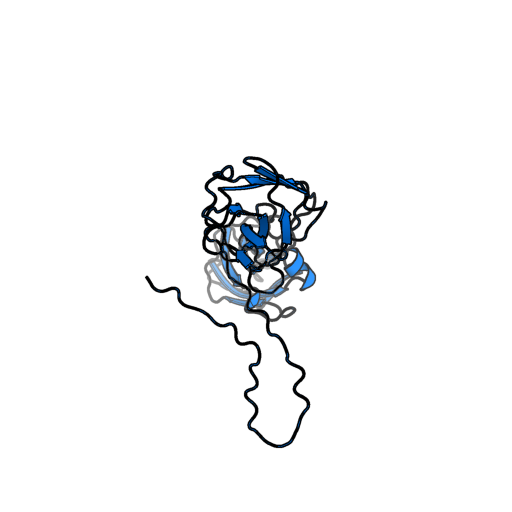0 C C . ALA A 1 191 ? -13.101 -11.809 6.903 1.00 83.88 191 ALA A C 1
ATOM 1432 O O . ALA A 1 191 ? -12.092 -12.411 7.287 1.00 83.88 191 ALA A O 1
ATOM 1433 N N . GLU A 1 192 ? -13.817 -12.238 5.856 1.00 84.12 192 GLU A N 1
ATOM 1434 C CA . GLU A 1 192 ? -13.326 -13.341 5.028 1.00 84.12 192 GLU A CA 1
ATOM 1435 C C . GLU A 1 192 ? -11.970 -12.954 4.436 1.00 84.12 192 GLU A C 1
ATOM 1437 O O . GLU A 1 192 ? -11.735 -11.794 4.099 1.00 84.12 192 GLU A O 1
ATOM 1442 N N . ARG A 1 193 ? -11.073 -13.929 4.254 1.00 77.06 193 ARG A N 1
ATOM 1443 C CA . ARG A 1 193 ? -9.719 -13.645 3.756 1.00 77.06 193 ARG A CA 1
ATOM 1444 C C . ARG A 1 193 ? -9.722 -12.885 2.423 1.00 77.06 193 ARG A C 1
ATOM 1446 O O . ARG A 1 193 ? -8.844 -12.060 2.208 1.00 77.06 193 ARG A O 1
ATOM 1453 N N . GLY A 1 194 ? -10.683 -13.157 1.537 1.00 71.19 194 GLY A N 1
ATOM 1454 C CA . GLY A 1 194 ? -10.824 -12.423 0.274 1.00 71.19 194 GLY A CA 1
ATOM 1455 C C . GLY A 1 194 ? -11.125 -10.935 0.480 1.00 71.19 194 GLY A C 1
ATOM 1456 O O . GLY A 1 194 ? -10.580 -10.098 -0.231 1.00 71.19 194 GLY A O 1
ATOM 1457 N N . ASP A 1 195 ? -11.911 -10.609 1.504 1.00 77.81 195 ASP A N 1
ATOM 1458 C CA . ASP A 1 195 ? -12.298 -9.240 1.837 1.00 77.81 195 ASP A CA 1
ATOM 1459 C C . ASP A 1 195 ? -11.176 -8.470 2.529 1.00 77.81 195 ASP A C 1
ATOM 1461 O O . ASP A 1 195 ? -10.935 -7.317 2.184 1.00 77.81 195 ASP A O 1
ATOM 1465 N N . GLU A 1 196 ? -10.446 -9.105 3.451 1.00 74.62 196 GLU A N 1
ATOM 1466 C CA . GLU A 1 196 ? -9.254 -8.497 4.062 1.00 74.62 196 GLU A CA 1
ATOM 1467 C C . GLU A 1 196 ? -8.188 -8.182 3.003 1.00 74.62 196 GLU A C 1
ATOM 1469 O O . GLU A 1 196 ? -7.551 -7.133 3.060 1.00 74.62 196 GLU A O 1
ATOM 1474 N N . VAL A 1 197 ? -8.015 -9.072 2.017 1.00 68.69 197 VAL A N 1
ATOM 1475 C CA . VAL A 1 197 ? -7.085 -8.862 0.898 1.00 68.69 197 VAL A CA 1
ATOM 1476 C C . VAL A 1 197 ? -7.559 -7.722 -0.000 1.00 68.69 197 VAL A C 1
ATOM 1478 O O . VAL A 1 197 ? -6.759 -6.844 -0.303 1.00 68.69 197 VAL A O 1
ATOM 1481 N N . ALA A 1 198 ? -8.839 -7.698 -0.383 1.00 68.69 198 ALA A N 1
ATOM 1482 C CA . ALA A 1 198 ? -9.398 -6.630 -1.215 1.00 68.69 198 ALA A CA 1
ATOM 1483 C C . ALA A 1 198 ? -9.348 -5.252 -0.532 1.00 68.69 198 ALA A C 1
ATOM 1485 O O . ALA A 1 198 ? -9.200 -4.236 -1.201 1.00 68.69 198 ALA A O 1
ATOM 1486 N N . ALA A 1 199 ? -9.469 -5.213 0.796 1.00 72.31 199 ALA A N 1
ATOM 1487 C CA . ALA A 1 199 ? -9.387 -3.986 1.583 1.00 72.31 199 ALA A CA 1
ATOM 1488 C C . ALA A 1 199 ? -7.954 -3.633 2.029 1.00 72.31 199 ALA A C 1
ATOM 1490 O O . ALA A 1 199 ? -7.770 -2.647 2.743 1.00 72.31 199 ALA A O 1
ATOM 1491 N N . GLU A 1 200 ? -6.959 -4.452 1.667 1.00 76.00 200 GLU A N 1
ATOM 1492 C CA . GLU A 1 200 ? -5.570 -4.351 2.132 1.00 76.00 200 GLU A CA 1
ATOM 1493 C C . GLU A 1 200 ? -5.452 -4.219 3.660 1.00 76.00 200 GLU A C 1
ATOM 1495 O O . GLU A 1 200 ? -4.570 -3.532 4.177 1.00 76.00 200 GLU A O 1
ATOM 1500 N N . ALA A 1 201 ? -6.363 -4.844 4.406 1.00 82.06 201 ALA A N 1
ATOM 1501 C CA . ALA A 1 201 ? -6.418 -4.696 5.850 1.00 82.06 201 ALA A CA 1
ATOM 1502 C C . ALA A 1 201 ? -5.171 -5.324 6.493 1.00 82.06 201 ALA A C 1
ATOM 1504 O O . ALA A 1 201 ? -4.860 -6.498 6.280 1.00 82.06 201 ALA A O 1
ATOM 1505 N N . THR A 1 202 ? -4.468 -4.542 7.311 1.00 84.25 202 THR A N 1
ATOM 1506 C CA . THR A 1 202 ? -3.270 -4.979 8.046 1.00 84.25 202 THR A CA 1
ATOM 1507 C C . THR A 1 202 ? -3.514 -5.072 9.548 1.00 84.25 202 THR A C 1
ATOM 1509 O O . THR A 1 202 ? -2.825 -5.827 10.237 1.00 84.25 202 THR A O 1
ATOM 1512 N N . ALA A 1 203 ? -4.518 -4.362 10.065 1.00 88.25 203 ALA A N 1
ATOM 1513 C CA . ALA A 1 203 ? -4.883 -4.347 11.474 1.00 88.25 203 ALA A CA 1
ATOM 1514 C C . ALA A 1 203 ? -6.403 -4.209 11.678 1.00 88.25 203 ALA A C 1
ATOM 1516 O O . ALA A 1 203 ? -7.127 -3.730 10.806 1.00 88.25 203 ALA A O 1
ATOM 1517 N N . TYR A 1 204 ? -6.869 -4.585 12.865 1.00 90.50 204 TYR A N 1
ATOM 1518 C CA . TYR A 1 204 ? -8.159 -4.180 13.414 1.00 90.50 204 TYR A CA 1
ATOM 1519 C C . TYR A 1 204 ? -7.938 -3.171 14.535 1.00 90.50 204 TYR A C 1
ATOM 1521 O O . TYR A 1 204 ? -7.013 -3.323 15.336 1.00 90.50 204 TYR A O 1
ATOM 1529 N N . THR A 1 205 ? -8.795 -2.162 14.626 1.00 92.44 205 THR A N 1
ATOM 1530 C CA . THR A 1 205 ? -8.789 -1.207 15.737 1.00 92.44 205 THR A CA 1
ATOM 1531 C C . THR A 1 205 ? -10.110 -1.225 16.475 1.00 92.44 205 THR A C 1
ATOM 1533 O O . THR A 1 205 ? -11.176 -1.346 15.872 1.00 92.44 205 THR A O 1
ATOM 1536 N N . LEU A 1 206 ? -10.023 -1.125 17.797 1.00 93.81 206 LEU A N 1
ATOM 1537 C CA . LEU A 1 206 ? -11.149 -1.114 18.715 1.00 93.81 206 LEU A CA 1
ATOM 1538 C C . LEU A 1 206 ? -11.230 0.244 19.388 1.00 93.81 206 LEU A C 1
ATOM 1540 O O . LEU A 1 206 ? -10.231 0.750 19.898 1.00 93.81 206 LEU A O 1
ATOM 1544 N N . TRP A 1 207 ? -12.426 0.810 19.410 1.00 94.50 207 TRP A N 1
ATOM 1545 C CA . TRP A 1 207 ? -12.712 2.118 19.982 1.00 94.50 207 TRP A CA 1
ATOM 1546 C C . TRP A 1 207 ? -13.870 2.020 20.963 1.00 94.50 207 TRP A C 1
ATOM 1548 O O . TRP A 1 207 ? -14.838 1.309 20.707 1.00 94.50 207 TRP A O 1
ATOM 1558 N N . TRP A 1 208 ? -13.797 2.780 22.049 1.00 94.19 208 TRP A N 1
ATOM 1559 C CA . TRP A 1 208 ? -14.984 3.156 22.804 1.00 94.19 208 TRP A CA 1
ATOM 1560 C C . TRP A 1 208 ? -15.826 4.117 21.972 1.00 94.19 208 TRP A C 1
ATOM 1562 O O . TRP A 1 208 ? -15.285 5.063 21.389 1.00 94.19 208 TRP A O 1
ATOM 1572 N N . CYS A 1 209 ? -17.131 3.881 21.941 1.00 92.38 209 CYS A N 1
ATOM 1573 C CA . CYS A 1 209 ? -18.095 4.645 21.166 1.00 92.38 209 CYS A CA 1
ATOM 1574 C C . CYS A 1 209 ? -19.299 5.057 22.014 1.00 92.38 209 CYS A C 1
ATOM 1576 O O . CYS A 1 209 ? -19.657 4.358 22.967 1.00 92.38 209 CYS A O 1
ATOM 1578 N N . ASP A 1 210 ? -19.926 6.173 21.649 1.00 91.12 210 ASP A N 1
ATOM 1579 C CA . ASP A 1 210 ? -21.233 6.564 22.183 1.00 91.12 210 ASP A CA 1
ATOM 1580 C C . ASP A 1 210 ? -22.395 5.830 21.478 1.00 91.12 210 ASP A C 1
ATOM 1582 O O . ASP A 1 210 ? -22.185 4.902 20.687 1.00 91.12 210 ASP A O 1
ATOM 1586 N N . ASP A 1 211 ? -23.629 6.230 21.799 1.00 87.75 211 ASP A N 1
ATOM 1587 C CA . ASP A 1 211 ? -24.864 5.665 21.233 1.00 87.75 211 ASP A CA 1
ATOM 1588 C C . ASP A 1 211 ? -25.020 5.943 19.729 1.00 87.75 211 ASP A C 1
ATOM 1590 O O . ASP A 1 211 ? -25.711 5.196 19.039 1.00 87.75 211 ASP A O 1
ATOM 1594 N N . ASP A 1 212 ? -24.347 6.978 19.219 1.00 86.62 212 ASP A N 1
ATOM 1595 C CA . ASP A 1 212 ? -24.321 7.366 17.805 1.00 86.62 212 ASP A CA 1
ATOM 1596 C C . ASP A 1 212 ? -23.097 6.773 17.069 1.00 86.62 212 ASP A C 1
ATOM 1598 O O . ASP A 1 212 ? -22.733 7.219 15.973 1.00 86.62 212 ASP A O 1
ATOM 1602 N N . GLU A 1 213 ? -22.436 5.786 17.688 1.00 87.06 213 GLU A N 1
ATOM 1603 C CA . GLU A 1 213 ? -21.231 5.103 17.201 1.00 87.06 213 GLU A CA 1
ATOM 1604 C C . GLU A 1 213 ? -20.044 6.053 16.930 1.00 87.06 213 GLU A C 1
ATOM 1606 O O . GLU A 1 213 ? -19.131 5.742 16.155 1.00 87.06 213 GLU A O 1
ATOM 1611 N N . GLN A 1 214 ? -20.015 7.225 17.573 1.00 87.81 214 GLN A N 1
ATOM 1612 C CA . GLN A 1 214 ? -18.902 8.162 17.457 1.00 87.81 214 GLN A CA 1
ATOM 1613 C C . GLN A 1 214 ? -17.737 7.724 18.341 1.00 87.81 214 GLN A C 1
ATOM 1615 O O . GLN A 1 214 ? -17.901 7.415 19.519 1.00 87.81 214 GLN A O 1
ATOM 1620 N N . LYS A 1 215 ? -16.525 7.746 17.776 1.00 90.88 215 LYS A N 1
ATOM 1621 C CA . LYS A 1 215 ? -15.288 7.383 18.481 1.00 90.88 215 LYS A CA 1
ATOM 1622 C C . LYS A 1 215 ? -15.018 8.342 19.642 1.00 90.88 215 LYS A C 1
ATOM 1624 O O . LYS A 1 215 ? -14.843 9.540 19.428 1.00 90.88 215 LYS A O 1
ATOM 1629 N N . LEU A 1 216 ? -14.887 7.793 20.845 1.00 90.06 216 LEU A N 1
ATOM 1630 C CA . LEU A 1 216 ? -14.530 8.530 22.057 1.00 90.06 216 LEU A CA 1
ATOM 1631 C C . LEU A 1 216 ? -13.045 8.364 22.385 1.00 90.06 216 LEU A C 1
ATOM 1633 O O . LEU A 1 216 ? -12.308 9.345 22.472 1.00 90.06 216 LEU A O 1
ATOM 1637 N N . SER A 1 217 ? -12.582 7.121 22.538 1.00 93.50 217 SER A N 1
ATOM 1638 C CA . SER A 1 217 ? -11.171 6.823 22.795 1.00 93.50 217 SER A CA 1
ATOM 1639 C C . SER A 1 217 ? -10.766 5.455 22.254 1.00 93.50 217 SER A C 1
ATOM 1641 O O . SER A 1 217 ? -11.587 4.550 22.102 1.00 93.50 217 SER A O 1
ATOM 1643 N N . LEU A 1 218 ? -9.484 5.321 21.915 1.00 91.06 218 LEU A N 1
ATOM 1644 C CA . LEU A 1 218 ? -8.932 4.076 21.393 1.00 91.06 218 LEU A CA 1
ATOM 1645 C C . LEU A 1 218 ? -8.817 3.056 22.531 1.00 91.06 218 LEU A C 1
ATOM 1647 O O . LEU A 1 218 ? -8.210 3.352 23.560 1.00 91.06 218 LEU A O 1
ATOM 1651 N N . LEU A 1 219 ? -9.363 1.862 22.319 1.00 90.31 219 LEU A N 1
ATOM 1652 C CA . LEU A 1 219 ? -9.267 0.737 23.245 1.00 90.31 219 LEU A CA 1
ATOM 1653 C C . LEU A 1 219 ? -8.057 -0.151 22.922 1.00 90.31 219 LEU A C 1
ATOM 1655 O O . LEU A 1 219 ? -7.263 -0.445 23.811 1.00 90.31 219 LEU A O 1
ATOM 1659 N N . ASP A 1 220 ? -7.904 -0.581 21.664 1.00 89.31 220 ASP A N 1
ATOM 1660 C CA . ASP A 1 220 ? -6.776 -1.421 21.224 1.00 89.31 220 ASP A CA 1
ATOM 1661 C C . ASP A 1 220 ? -6.573 -1.345 19.695 1.00 89.31 220 ASP A C 1
ATOM 1663 O O . ASP A 1 220 ? -7.456 -0.923 18.945 1.00 89.31 220 ASP A O 1
ATOM 1667 N N . SER A 1 221 ? -5.406 -1.769 19.214 1.00 87.25 221 SER A N 1
ATOM 1668 C CA . SER A 1 221 ? -5.056 -1.907 17.798 1.00 87.25 221 SER A CA 1
ATOM 1669 C C . SER A 1 221 ? -4.236 -3.182 17.599 1.00 87.25 221 SER A C 1
ATOM 1671 O O . SER A 1 221 ? -3.124 -3.293 18.114 1.00 87.25 221 SER A O 1
ATOM 1673 N N . ARG A 1 222 ? -4.748 -4.136 16.815 1.00 84.31 222 ARG A N 1
ATOM 1674 C CA . ARG A 1 222 ? -4.149 -5.469 16.636 1.00 84.31 222 ARG A CA 1
ATOM 1675 C C . ARG A 1 222 ? -3.851 -5.787 15.184 1.00 84.31 222 ARG A C 1
ATOM 1677 O O . ARG A 1 222 ? -4.722 -5.646 14.332 1.00 84.31 222 ARG A O 1
ATOM 1684 N N . ASN A 1 223 ? -2.641 -6.274 14.920 1.00 82.31 223 ASN A N 1
ATOM 1685 C CA . ASN A 1 223 ? -2.242 -6.704 13.586 1.00 82.31 223 ASN A CA 1
ATOM 1686 C C . ASN A 1 223 ? -2.959 -7.999 13.193 1.00 82.31 223 ASN A C 1
ATOM 1688 O O . ASN A 1 223 ? -3.082 -8.940 13.977 1.00 82.31 223 ASN A O 1
ATOM 1692 N N . ILE A 1 224 ? -3.400 -8.047 11.942 1.00 78.75 224 ILE A N 1
ATOM 1693 C CA . ILE A 1 224 ? -4.103 -9.183 11.342 1.00 78.75 224 ILE A CA 1
ATOM 1694 C C . ILE A 1 224 ? -3.144 -10.355 11.099 1.00 78.75 224 ILE A C 1
ATOM 1696 O O . ILE A 1 224 ? -3.543 -11.516 11.214 1.00 78.75 224 ILE A O 1
ATOM 1700 N N . GLU A 1 225 ? -1.878 -10.056 10.793 1.00 68.94 225 GLU A N 1
ATOM 1701 C CA . GLU A 1 225 ? -0.844 -11.045 10.455 1.00 68.94 225 GLU A CA 1
ATOM 1702 C C . GLU A 1 225 ? -0.440 -11.937 11.637 1.00 68.94 225 GLU A C 1
ATOM 1704 O O . GLU A 1 225 ? -0.036 -13.079 11.427 1.00 68.94 225 GLU A O 1
ATOM 1709 N N . ASP A 1 226 ? -0.643 -11.469 12.872 1.00 64.56 226 ASP A N 1
ATOM 1710 C CA . ASP A 1 226 ? -0.361 -12.240 14.091 1.00 64.56 226 ASP A CA 1
ATOM 1711 C C . ASP A 1 226 ? -1.420 -13.326 14.364 1.00 64.56 226 ASP A C 1
ATOM 1713 O O . ASP A 1 226 ? -1.306 -14.100 15.315 1.00 64.56 226 ASP A O 1
ATOM 1717 N N . THR A 1 227 ? -2.468 -13.398 13.536 1.00 60.59 227 THR A N 1
ATOM 1718 C CA . THR A 1 227 ? -3.615 -14.286 13.740 1.00 60.59 227 THR A CA 1
ATOM 1719 C C . THR A 1 227 ? -3.881 -15.123 12.486 1.00 60.59 227 THR A C 1
ATOM 1721 O O . THR A 1 227 ? -3.833 -14.629 11.357 1.00 60.59 227 THR A O 1
ATOM 1724 N N . THR A 1 228 ? -4.226 -16.403 12.650 1.00 62.66 228 THR A N 1
ATOM 1725 C CA . THR A 1 228 ? -4.576 -17.267 11.507 1.00 62.66 228 THR A CA 1
ATOM 1726 C C . THR A 1 228 ? -5.863 -16.759 10.837 1.00 62.66 228 THR A C 1
ATOM 1728 O O . THR A 1 228 ? -6.812 -16.360 11.509 1.00 62.66 228 THR A O 1
ATOM 1731 N N . ALA A 1 229 ? -5.907 -16.717 9.501 1.00 54.94 229 ALA A N 1
ATOM 1732 C CA . ALA A 1 229 ? -7.106 -16.279 8.782 1.00 54.94 229 ALA A CA 1
ATOM 1733 C C . ALA A 1 229 ? -8.301 -17.194 9.112 1.00 54.94 229 ALA A C 1
ATOM 1735 O O . ALA A 1 229 ? -8.168 -18.416 9.072 1.00 54.94 229 ALA A O 1
ATOM 1736 N N . GLY A 1 230 ? -9.455 -16.604 9.438 1.00 55.22 230 GLY A N 1
ATOM 1737 C CA . GLY A 1 230 ? -10.665 -17.342 9.826 1.00 55.22 230 GLY A CA 1
ATOM 1738 C C . GLY A 1 230 ? -10.745 -17.757 11.301 1.00 55.22 230 GLY A C 1
ATOM 1739 O O . GLY A 1 230 ? -11.725 -18.388 11.686 1.00 55.22 230 GLY A O 1
ATOM 1740 N N . THR A 1 231 ? -9.764 -17.406 12.140 1.00 76.44 231 THR A N 1
ATOM 1741 C CA . THR A 1 231 ? -9.918 -17.474 13.602 1.00 76.44 231 THR A CA 1
ATOM 1742 C C . THR A 1 231 ? -10.267 -16.102 14.159 1.00 76.44 231 THR A C 1
ATOM 1744 O O . THR A 1 231 ? -9.578 -15.126 13.855 1.00 76.44 231 THR A O 1
ATOM 1747 N N . ASP A 1 232 ? -11.314 -16.043 14.980 1.00 86.31 232 ASP A N 1
ATOM 1748 C CA . ASP A 1 232 ? -11.721 -14.829 15.688 1.00 86.31 232 ASP A CA 1
ATOM 1749 C C . ASP A 1 232 ? -10.572 -14.264 16.532 1.00 86.31 232 ASP A C 1
ATOM 1751 O O . ASP A 1 232 ? -9.809 -15.009 17.155 1.00 86.31 232 ASP A O 1
ATOM 1755 N N . ILE A 1 233 ? -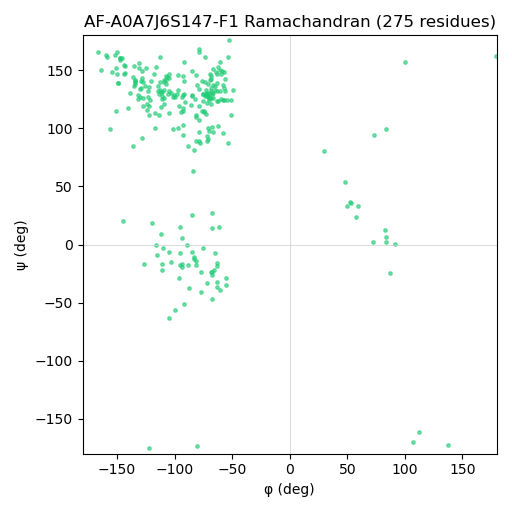10.476 -12.937 16.585 1.00 87.81 233 ILE A N 1
ATOM 1756 C CA . ILE A 1 233 ? -9.529 -12.245 17.459 1.00 87.81 233 ILE A CA 1
ATOM 1757 C C . ILE A 1 233 ? -10.202 -12.087 18.816 1.00 87.81 233 ILE A C 1
ATOM 1759 O O . ILE A 1 233 ? -11.259 -11.466 18.918 1.00 87.81 233 ILE A O 1
ATOM 1763 N N . ARG A 1 234 ? -9.590 -12.659 19.853 1.00 89.56 234 ARG A N 1
ATOM 1764 C CA . ARG A 1 234 ? -10.091 -12.634 21.231 1.00 89.56 234 ARG A CA 1
ATOM 1765 C C . ARG A 1 234 ? -9.186 -11.770 22.090 1.00 89.56 234 ARG A C 1
ATOM 1767 O O . ARG A 1 234 ? -7.977 -11.997 22.133 1.00 89.56 234 ARG A O 1
ATOM 1774 N N . LEU A 1 235 ? -9.772 -10.789 22.762 1.00 90.75 235 LEU A N 1
ATOM 1775 C CA . LEU A 1 235 ? -9.061 -9.810 23.574 1.00 90.75 235 LEU A CA 1
ATOM 1776 C C . LEU A 1 235 ? -9.678 -9.788 24.962 1.00 90.75 235 LEU A C 1
ATOM 1778 O O . LEU A 1 235 ? -10.864 -9.509 25.118 1.00 90.75 235 LEU A O 1
ATOM 1782 N N . LEU A 1 236 ? -8.867 -10.116 25.962 1.00 91.88 236 LEU A N 1
ATOM 1783 C CA . LEU A 1 236 ? -9.279 -10.078 27.355 1.00 91.88 236 LEU A CA 1
ATOM 1784 C C . LEU A 1 236 ? -8.948 -8.704 27.935 1.00 91.88 236 LEU A C 1
ATOM 1786 O O . LEU A 1 236 ? -7.789 -8.286 27.922 1.00 91.88 236 LEU A O 1
ATOM 1790 N N . TYR A 1 237 ? -9.967 -8.033 28.453 1.00 92.25 237 TYR A N 1
ATOM 1791 C CA . TYR A 1 237 ? -9.845 -6.771 29.164 1.00 92.25 237 TYR A CA 1
ATOM 1792 C C . TYR A 1 237 ? -10.229 -6.983 30.624 1.00 92.25 237 TYR A C 1
ATOM 1794 O O . TYR A 1 237 ? -11.290 -7.533 30.919 1.00 92.25 237 TYR A O 1
ATOM 1802 N N . GLU A 1 238 ? -9.371 -6.521 31.528 1.00 92.75 238 GLU A N 1
ATOM 1803 C CA . GLU A 1 238 ? -9.581 -6.580 32.971 1.00 92.75 238 GLU A CA 1
ATOM 1804 C C . GLU A 1 238 ? -9.514 -5.159 33.531 1.00 92.75 238 GLU A C 1
ATOM 1806 O O . GLU A 1 238 ? -8.502 -4.474 33.393 1.00 92.75 238 GLU A O 1
ATOM 1811 N N . GLU A 1 239 ? -10.611 -4.717 34.143 1.00 91.81 239 GLU A N 1
ATOM 1812 C CA . GLU A 1 239 ? -10.730 -3.434 34.844 1.00 91.81 239 GLU A CA 1
ATOM 1813 C C . GLU A 1 239 ? -10.312 -2.189 34.034 1.00 91.81 239 GLU A C 1
ATOM 1815 O O . GLU A 1 239 ? -9.778 -1.224 34.586 1.00 91.81 239 GLU A O 1
ATOM 1820 N N . VAL A 1 240 ? -10.590 -2.176 32.729 1.00 93.12 240 VAL A N 1
ATOM 1821 C CA . VAL A 1 240 ? -10.260 -1.051 31.841 1.00 93.12 240 VAL A CA 1
ATOM 1822 C C . VAL A 1 240 ? -11.200 0.123 32.093 1.00 93.12 240 VAL A C 1
ATOM 1824 O O . VAL A 1 240 ? -12.396 -0.066 32.301 1.00 93.12 240 VAL A O 1
ATOM 1827 N N . GLU A 1 241 ? -10.663 1.341 32.074 1.00 92.25 241 GLU A N 1
ATOM 1828 C CA . GLU A 1 241 ? -11.444 2.565 32.257 1.00 92.25 241 GLU A CA 1
ATOM 1829 C C . GLU A 1 241 ? -12.416 2.789 31.090 1.00 92.25 241 GLU A C 1
ATOM 1831 O O . GLU A 1 241 ? -12.031 2.724 29.919 1.00 92.25 241 GLU A O 1
ATOM 1836 N N . VAL A 1 242 ? -13.677 3.056 31.429 1.00 91.06 242 VAL A N 1
ATOM 1837 C CA . VAL A 1 242 ? -14.744 3.350 30.469 1.00 91.06 242 VAL A CA 1
ATOM 1838 C C . VAL A 1 242 ? -14.876 4.869 30.347 1.00 91.06 242 VAL A C 1
ATOM 1840 O O . VAL A 1 242 ? -15.162 5.529 31.350 1.00 91.06 242 VAL A O 1
ATOM 1843 N N . PRO A 1 243 ? -14.674 5.452 29.152 1.00 91.19 243 PRO A N 1
ATOM 1844 C CA . PRO A 1 243 ? -14.857 6.883 28.947 1.00 91.19 243 PRO A CA 1
ATOM 1845 C C . PRO A 1 243 ? -16.282 7.327 29.272 1.00 91.19 243 PRO A C 1
ATOM 1847 O O . PRO A 1 243 ? -17.249 6.596 29.058 1.00 91.19 243 PRO A O 1
ATOM 1850 N N . GLU A 1 244 ? -16.428 8.570 29.727 1.00 86.44 244 GLU A N 1
ATOM 1851 C CA . GLU A 1 244 ? -17.750 9.160 29.917 1.00 86.44 244 GLU A CA 1
ATOM 1852 C C . GLU A 1 244 ? -18.531 9.128 28.591 1.00 86.44 244 GLU A C 1
ATOM 1854 O O . GLU A 1 244 ? -17.992 9.491 27.545 1.00 86.44 244 GLU A O 1
ATOM 1859 N N . LYS A 1 245 ? -19.807 8.718 28.650 1.00 88.31 245 LYS A N 1
ATOM 1860 C CA . LYS A 1 245 ? -20.715 8.524 27.498 1.00 88.31 245 LYS A CA 1
ATOM 1861 C C . LYS A 1 245 ? -20.420 7.313 26.611 1.00 88.31 245 LYS A C 1
ATOM 1863 O O . LYS A 1 245 ? -21.134 7.127 25.631 1.00 88.31 245 LYS A O 1
ATOM 1868 N N . ALA A 1 246 ? -19.423 6.489 26.933 1.00 90.94 246 ALA A N 1
ATOM 1869 C CA . ALA A 1 246 ? -19.221 5.247 26.204 1.00 90.94 246 ALA A CA 1
ATOM 1870 C C . ALA A 1 246 ? -20.347 4.254 26.521 1.00 90.94 246 ALA A C 1
ATOM 1872 O O . ALA A 1 246 ? -20.610 3.943 27.683 1.00 90.94 246 ALA A O 1
ATOM 1873 N N . SER A 1 247 ? -20.991 3.748 25.477 1.00 90.06 247 SER A N 1
ATOM 1874 C CA . SER A 1 247 ? -22.044 2.729 25.549 1.00 90.06 247 SER A CA 1
ATOM 1875 C C . SER A 1 247 ? -21.758 1.532 24.647 1.00 90.06 247 SER A C 1
ATOM 1877 O O . SER A 1 247 ? -22.313 0.452 24.851 1.00 90.06 247 SER A O 1
ATOM 1879 N N . ASN A 1 248 ? -20.847 1.692 23.687 1.00 91.75 248 ASN A N 1
ATOM 1880 C CA . ASN A 1 248 ? -20.493 0.682 22.705 1.00 91.75 248 ASN A CA 1
ATOM 1881 C C . ASN A 1 248 ? -18.974 0.508 22.616 1.00 91.75 248 ASN A C 1
ATOM 1883 O O . ASN A 1 248 ? -18.195 1.426 22.886 1.00 91.75 248 ASN A O 1
ATOM 1887 N N . ILE A 1 249 ? -18.550 -0.669 22.164 1.00 93.50 249 ILE A N 1
ATOM 1888 C CA . ILE A 1 249 ? -17.230 -0.864 21.559 1.00 93.50 249 ILE A CA 1
ATOM 1889 C C . ILE A 1 249 ? -17.447 -0.989 20.055 1.00 93.50 249 ILE A C 1
ATOM 1891 O O . ILE A 1 249 ? -18.303 -1.759 19.632 1.00 93.50 249 ILE A O 1
ATOM 1895 N N . CYS A 1 250 ? -16.676 -0.261 19.254 1.00 93.12 250 CYS A N 1
ATOM 1896 C CA . CYS A 1 250 ? -16.680 -0.337 17.796 1.00 93.12 250 CYS A CA 1
ATOM 1897 C C . CYS A 1 250 ? -15.390 -0.982 17.291 1.00 93.12 250 CYS A C 1
ATOM 1899 O O . CYS A 1 250 ? -14.308 -0.640 17.772 1.00 93.12 250 CYS A O 1
ATOM 1901 N N . ALA A 1 251 ? -15.481 -1.837 16.274 1.00 92.94 251 ALA A N 1
ATOM 1902 C CA . ALA A 1 251 ? -14.319 -2.379 15.576 1.00 92.94 251 ALA A CA 1
ATOM 1903 C C . ALA A 1 251 ? -14.255 -1.911 14.116 1.00 92.94 251 ALA A C 1
ATOM 1905 O O . ALA A 1 251 ? -15.254 -1.960 13.396 1.00 92.94 251 ALA A O 1
ATOM 1906 N N . PHE A 1 252 ? -13.057 -1.525 13.676 1.00 90.44 252 PHE A N 1
ATOM 1907 C CA . PHE A 1 252 ? -12.756 -1.075 12.316 1.00 90.44 252 PHE A CA 1
ATOM 1908 C C . PHE A 1 252 ? -11.617 -1.899 11.719 1.00 90.44 252 PHE A C 1
ATOM 1910 O O . PHE A 1 252 ? -10.729 -2.362 12.437 1.00 90.44 252 PHE A O 1
ATOM 1917 N N . MET A 1 253 ? -11.609 -2.038 10.393 1.00 89.69 253 MET A N 1
ATOM 1918 C CA . MET A 1 253 ? -10.410 -2.458 9.666 1.00 89.69 253 MET A CA 1
ATOM 1919 C C . MET A 1 253 ? -9.485 -1.261 9.441 1.00 89.69 253 MET A C 1
ATOM 1921 O O . MET A 1 253 ? -9.939 -0.134 9.228 1.00 89.69 253 MET A O 1
ATOM 1925 N N . LYS A 1 254 ? -8.179 -1.508 9.471 1.00 87.50 254 LYS A N 1
ATOM 1926 C CA . LYS A 1 254 ? -7.132 -0.507 9.281 1.00 87.50 254 LYS A CA 1
ATOM 1927 C C . LYS A 1 254 ? -6.062 -1.025 8.330 1.00 87.50 254 LYS A C 1
ATOM 1929 O O . LYS A 1 254 ? -5.676 -2.191 8.395 1.00 87.50 254 LYS A O 1
ATOM 1934 N N . ASN A 1 255 ? -5.563 -0.130 7.489 1.00 82.12 255 ASN A N 1
ATOM 1935 C CA . ASN A 1 255 ? -4.310 -0.297 6.768 1.00 82.12 255 ASN A CA 1
ATOM 1936 C C . ASN A 1 255 ? -3.352 0.863 7.105 1.00 82.12 255 ASN A C 1
ATOM 1938 O O . ASN A 1 255 ? -3.624 1.696 7.976 1.00 82.12 255 ASN A O 1
ATOM 1942 N N . ASP A 1 256 ? -2.199 0.907 6.456 1.00 75.75 256 ASP A N 1
ATOM 1943 C CA . ASP A 1 256 ? -1.184 1.960 6.586 1.00 75.75 256 ASP A CA 1
ATOM 1944 C C . ASP A 1 256 ? -1.666 3.352 6.137 1.00 75.75 256 ASP A C 1
ATOM 1946 O O . ASP A 1 256 ? -1.084 4.358 6.538 1.00 75.75 256 ASP A O 1
ATOM 1950 N N . LEU A 1 257 ? -2.774 3.435 5.398 1.00 68.50 257 LEU A N 1
ATOM 1951 C CA . LEU A 1 257 ? -3.399 4.700 4.990 1.00 68.50 257 LEU A CA 1
ATOM 1952 C C . LEU A 1 257 ? -4.408 5.210 6.016 1.00 68.50 257 LEU A C 1
ATOM 1954 O O . LEU A 1 257 ? -4.805 6.375 5.979 1.00 68.50 257 LEU A O 1
ATOM 1958 N N . GLY A 1 258 ? -4.855 4.338 6.918 1.00 75.44 258 GLY A N 1
ATOM 1959 C CA . GLY A 1 258 ? -5.772 4.681 7.989 1.00 75.44 258 GLY A CA 1
ATOM 1960 C C . GLY A 1 258 ? -6.873 3.655 8.206 1.00 75.44 258 GLY A C 1
ATOM 1961 O O . GLY A 1 258 ? -6.887 2.553 7.660 1.00 75.44 258 GLY A O 1
ATOM 1962 N N . GLU A 1 259 ? -7.797 4.034 9.077 1.00 83.38 259 GLU A N 1
ATOM 1963 C CA . GLU A 1 259 ? -8.953 3.222 9.440 1.00 83.38 259 GLU A CA 1
ATOM 1964 C C . GLU A 1 259 ? -10.095 3.423 8.449 1.00 83.38 259 GLU A C 1
ATOM 1966 O O . GLU A 1 259 ? -10.281 4.513 7.896 1.00 83.38 259 GLU A O 1
ATOM 1971 N N . GLY A 1 260 ? -10.891 2.377 8.268 1.00 78.94 260 GLY A N 1
ATOM 1972 C CA . GLY A 1 260 ? -12.079 2.428 7.440 1.00 78.94 260 GLY A CA 1
ATOM 1973 C C . GLY A 1 260 ? -13.080 3.488 7.879 1.00 78.94 260 GLY A C 1
ATOM 1974 O O . GLY A 1 260 ? -13.343 3.664 9.069 1.00 78.94 260 GLY A O 1
ATOM 1975 N N . ARG A 1 261 ? -13.635 4.211 6.899 1.00 67.12 261 ARG A N 1
ATOM 1976 C CA . ARG A 1 261 ? -14.617 5.288 7.127 1.00 67.12 261 ARG A CA 1
ATOM 1977 C C . ARG A 1 261 ? -16.070 4.823 7.050 1.00 67.12 261 ARG A C 1
ATOM 1979 O O . ARG A 1 261 ? -16.948 5.561 7.481 1.00 67.12 261 ARG A O 1
ATOM 1986 N N . GLN A 1 262 ? -16.330 3.647 6.480 1.00 61.47 262 GLN A N 1
ATOM 1987 C CA . GLN A 1 262 ? -17.674 3.095 6.317 1.00 61.47 262 GLN A CA 1
ATOM 1988 C C . GLN A 1 262 ? -17.745 1.717 6.969 1.00 61.47 262 GLN A C 1
ATOM 1990 O O . GLN A 1 262 ? -16.997 0.818 6.604 1.00 61.47 262 GLN A O 1
ATOM 1995 N N . GLY A 1 263 ? -18.653 1.570 7.934 1.00 62.47 263 GLY A N 1
ATOM 1996 C CA . GLY A 1 263 ? -18.873 0.320 8.649 1.00 62.47 263 GLY A CA 1
ATOM 1997 C C . GLY A 1 263 ? -17.901 0.130 9.810 1.00 62.47 263 GLY A C 1
ATOM 1998 O O . GLY A 1 263 ? -16.770 -0.321 9.633 1.00 62.47 263 GLY A O 1
ATOM 1999 N N . ALA A 1 264 ? -18.383 0.427 11.012 1.00 74.50 264 ALA A N 1
ATOM 2000 C CA . ALA A 1 264 ? -17.942 -0.279 12.201 1.00 74.50 264 ALA A CA 1
ATOM 2001 C C . ALA A 1 264 ? -18.886 -1.461 12.432 1.00 74.50 264 ALA A C 1
ATOM 2003 O O . ALA A 1 264 ? -20.038 -1.440 12.000 1.00 74.50 264 ALA A O 1
ATOM 2004 N N . VAL A 1 265 ? -18.418 -2.475 13.146 1.00 82.44 265 VAL A N 1
ATOM 2005 C CA . VAL A 1 265 ? -19.330 -3.343 13.898 1.00 82.44 265 VAL A CA 1
ATOM 2006 C C . VAL A 1 265 ? -19.271 -2.910 15.351 1.00 82.44 265 VAL A C 1
ATOM 2008 O O . VAL A 1 265 ? -18.181 -2.796 15.915 1.00 82.44 265 VAL A O 1
ATOM 2011 N N . ALA A 1 266 ? -20.433 -2.630 15.931 1.00 81.94 266 ALA A N 1
ATOM 2012 C CA . ALA A 1 266 ? -20.563 -2.213 17.315 1.00 81.94 266 ALA A CA 1
ATOM 2013 C C . ALA A 1 266 ? -21.104 -3.358 18.178 1.00 81.94 266 ALA A C 1
ATOM 2015 O O . ALA A 1 266 ? -21.906 -4.180 17.728 1.00 81.94 266 ALA A O 1
ATOM 2016 N N . ALA A 1 267 ? -20.658 -3.410 19.427 1.00 85.31 267 ALA A N 1
ATOM 2017 C CA . ALA A 1 267 ? -21.217 -4.269 20.455 1.00 85.31 267 ALA A CA 1
ATOM 2018 C C . ALA A 1 267 ? -21.561 -3.417 21.676 1.00 85.31 267 ALA A C 1
ATOM 2020 O O . ALA A 1 267 ? -20.704 -2.701 22.200 1.00 85.31 267 ALA A O 1
ATOM 2021 N N . VAL A 1 268 ? -22.816 -3.524 22.113 1.00 84.62 268 VAL A N 1
ATOM 2022 C CA . VAL A 1 268 ? -23.333 -2.790 23.269 1.00 84.62 268 VAL A CA 1
ATOM 2023 C C . VAL A 1 268 ? -22.655 -3.292 24.532 1.00 84.62 268 VAL A C 1
ATOM 2025 O O . VAL A 1 268 ? -22.635 -4.491 24.822 1.00 84.62 268 VAL A O 1
ATOM 2028 N N . VAL A 1 269 ? -22.138 -2.355 25.310 1.00 80.12 269 VAL A N 1
ATOM 2029 C CA . VAL A 1 269 ? -21.582 -2.596 26.635 1.00 80.12 269 VAL A CA 1
ATOM 2030 C C . VAL A 1 269 ? -22.766 -2.606 27.597 1.00 80.12 269 VAL A C 1
ATOM 2032 O O . VAL A 1 269 ? -23.127 -1.593 28.187 1.00 80.12 269 VAL A O 1
ATOM 2035 N N . SER A 1 270 ? -23.466 -3.737 27.676 1.00 67.25 270 SER A N 1
ATOM 2036 C CA . SER A 1 270 ? -24.683 -3.821 28.482 1.00 67.25 270 SER A CA 1
ATOM 2037 C C . SER A 1 270 ? -24.372 -3.828 29.979 1.00 67.25 270 SER A C 1
ATOM 2039 O O . SER A 1 270 ? -23.633 -4.689 30.461 1.00 67.25 270 SER A O 1
ATOM 2041 N N . ASP A 1 271 ? -25.047 -2.960 30.730 1.00 55.88 271 ASP A N 1
ATOM 2042 C CA . ASP A 1 271 ? -25.364 -3.215 32.133 1.00 55.88 271 ASP A CA 1
ATOM 2043 C C . ASP A 1 271 ? -26.438 -4.309 32.163 1.00 55.88 271 ASP A C 1
ATOM 2045 O O . ASP A 1 271 ? -27.627 -4.023 32.023 1.00 55.88 271 ASP A O 1
ATOM 2049 N N . THR A 1 272 ? -26.081 -5.564 32.423 1.00 43.72 272 THR A N 1
ATOM 2050 C CA . THR A 1 272 ? -27.075 -6.601 32.785 1.00 43.72 272 THR A CA 1
ATOM 2051 C C . THR A 1 272 ? -27.726 -6.338 34.164 1.00 43.72 272 THR A C 1
ATOM 2053 O O . THR A 1 272 ? -28.124 -7.267 34.858 1.00 43.72 272 THR A O 1
ATOM 2056 N N . ALA A 1 273 ? -27.807 -5.072 34.595 1.00 34.03 273 ALA A N 1
A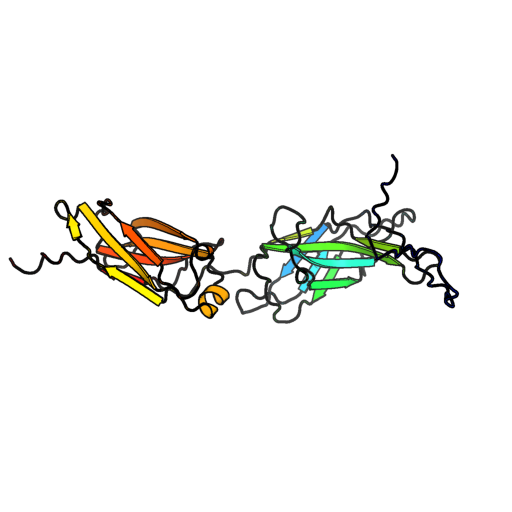TOM 2057 C CA . ALA A 1 273 ? -28.276 -4.625 35.903 1.00 34.03 273 ALA A CA 1
ATOM 2058 C C . ALA A 1 273 ? -29.040 -3.281 35.866 1.00 34.03 273 ALA A C 1
ATOM 2060 O O . ALA A 1 273 ? -29.148 -2.621 36.898 1.00 34.03 273 ALA A O 1
ATOM 2061 N N . ARG A 1 274 ? -29.576 -2.852 34.710 1.00 36.72 274 ARG A N 1
ATOM 2062 C CA . ARG A 1 274 ? -30.328 -1.582 34.600 1.00 36.72 274 ARG A CA 1
ATOM 2063 C C . ARG A 1 274 ? -31.831 -1.700 34.323 1.00 36.72 274 ARG A C 1
ATOM 2065 O O . ARG A 1 274 ? -32.467 -0.675 34.115 1.00 36.72 274 ARG A O 1
ATOM 2072 N N . GLU A 1 275 ? -32.405 -2.904 34.381 1.00 32.00 275 GLU A N 1
ATOM 2073 C CA . GLU A 1 275 ? -33.841 -3.141 34.114 1.00 32.00 275 GLU A CA 1
ATOM 2074 C C . GLU A 1 275 ? -34.657 -3.740 35.278 1.00 32.00 275 GLU A C 1
ATOM 2076 O O . GLU A 1 275 ? -35.777 -4.192 35.071 1.00 32.00 275 GLU A O 1
ATOM 2081 N N . GLU A 1 276 ? -34.183 -3.669 36.524 1.00 30.92 276 GLU A N 1
ATOM 2082 C CA . GLU A 1 276 ? -35.065 -3.874 37.685 1.00 30.92 276 GLU A CA 1
ATOM 2083 C C . GLU A 1 276 ? -34.795 -2.827 38.771 1.00 30.92 276 GLU A C 1
ATOM 2085 O O . GLU A 1 276 ? -34.023 -3.082 39.693 1.00 30.92 276 GLU A O 1
ATOM 2090 N N . LEU A 1 277 ? -35.420 -1.647 38.650 1.00 33.25 277 LEU A N 1
ATOM 2091 C CA . LEU A 1 277 ? -35.775 -0.748 39.762 1.00 33.25 277 LEU A CA 1
ATOM 2092 C C . LEU A 1 277 ? -36.880 0.234 39.346 1.00 33.25 277 LEU A C 1
ATOM 2094 O O . LEU A 1 277 ? -36.687 0.956 38.343 1.00 33.25 277 LEU A O 1
#

Organism: Perkinsus olseni (NCBI:txid32597)

Solvent-accessible surface area (backbone atoms only — not comparable to full-atom values): 15861 Å² total; per-residue (Å²): 133,84,84,80,85,80,81,78,88,66,90,76,77,83,74,77,95,74,77,96,68,90,75,70,83,77,80,78,81,82,71,43,77,41,48,25,84,66,47,36,69,38,41,47,68,59,73,65,35,91,50,81,44,27,47,11,34,48,35,38,42,30,33,75,56,80,69,89,60,88,84,58,54,60,60,46,28,35,38,35,26,33,8,47,38,75,87,55,70,48,59,33,86,65,92,76,21,67,72,49,75,44,70,62,54,82,72,41,46,36,78,44,76,47,58,73,66,42,74,62,58,93,72,48,36,16,42,31,34,27,19,23,18,70,40,82,86,50,100,70,33,27,44,23,59,27,71,91,44,48,11,66,29,68,64,72,62,65,68,42,10,62,56,36,43,68,35,43,43,70,42,82,59,43,65,37,82,94,55,46,20,36,30,28,38,39,36,38,34,57,42,57,67,71,54,36,58,75,31,53,46,45,26,39,35,32,26,33,8,27,92,85,68,46,81,74,47,84,70,49,76,46,61,46,84,86,46,64,86,86,54,64,50,75,44,82,43,76,70,40,79,46,60,91,71,50,40,24,42,31,34,28,23,18,31,100,83,32,59,28,88,41,50,64,25,65,27,75,63,59,66,95,77,76,87,83,130

Sequence (277 aa):
EASKITAVPGNLAFGEPDGQRDFAPSSSSLLDLAVPTSPPQKVDLEDTSPEVGQLGGDVKISFSAHAEDSASPTVDYYTLHWGRTVNSCERLPGGNSYIVRVRAKGVGEVQHHLGESITIEKGAESLLAFSQHENTDGPYPSKGELTSSCAIWPIRDRSSPFKPPQGLSILNGQLLANGSRFSAEVVVKRAERGDEVAAEATAYTLWWCDDDEQKLSLLDSRNIEDTTAGTDIRLLYEEVEVPEKASNICAFMKNDLGEGRQGAVAAVVSDTAREEL

Foldseek 3Di:
DDDDDDDDDDPPPPDDDDDDDPPPPPPDDDAAAQEAPWAFPAKDADAPAPDFQWGWFKIKTFTAFDDPPPPHFDQQKKWKFFALDQPALHGDPDPRRTDDIGTPDDGGMDMDTDHRTDGHDQNGQWIWIWTKGFDPPDPRTYIYIDSRDTHIDGDPRHDAQQDEFPAKEWAPWDQPPPNFWIWTKIKTRGDAPVSCVSNVFQKKWKAFAAPVRDGDGTDDIGGPVVDDGRDIDIDTDDGHGHDPRGFWMWMFTGDPVGTHPHDTHIYGSDPPPDPDD

Radius of gyration: 28.43 Å; Cα contacts (8 Å, |Δi|>4): 611; chains: 1; bounding box: 76×56×72 Å

Mean predicted aligned error: 15.34 Å

Nearest PDB structures (foldseek):
  7sti-assembly1_A  TM=3.864E-01  e=9.267E-03  Mus musculus
  7sl2-assembly1_A  TM=3.667E-01  e=2.858E-02  Mus musculus
  6pxv-assembly1_C  TM=2.768E-01  e=1.260E-02  Homo sapiens
  8rjd-assembly1_5  TM=4.051E-01  e=1.473E+00  Canis lupus familiaris
  6pxw-assembly1_B  TM=4.780E-01  e=4.782E+00  Homo sapiens

Secondary structure (DSSP, 8-state):
------------------S---------PPPB----S---SEEEE----SSTTEEEEEEEEE-------TTS----EEEEEEES-SSS--BPSSGGGEEEEEE--SSSEEEEEEEEEEEPPTT--EEEEEEEEEESSSSS-EEEE-TT--EEEE--------SPPSEEEEEEEEEEGGGTEEEEEEEEEPPPHHHHHHTT--EEEEEEE-TT--EEEEEEEEESTTS-TTSPEEEEEEEEEPPTT--EEEEEEEETTEE-SS--EEEE---TTSS--

pLDDT: mean 78.74, std 17.52, range [30.92, 97.25]